Protein AF-A0A1Q6UFD1-F1 (afdb_monomer)

Solvent-accessible surface area (backbone atoms only — not comparable to full-atom values): 11195 Å² total; per-residue (Å²): 137,82,90,78,83,78,100,75,78,83,64,46,55,55,44,76,45,101,86,73,32,26,25,35,44,89,82,47,46,35,31,78,81,47,49,37,49,54,46,44,52,48,25,56,72,36,76,93,40,28,68,56,30,56,54,45,46,76,33,52,31,58,67,24,43,47,72,59,34,67,59,27,32,51,50,51,48,58,47,64,73,38,68,68,54,51,47,50,53,51,52,46,48,41,60,74,45,33,52,66,24,46,69,62,41,64,74,24,40,64,56,58,61,89,85,42,59,71,53,60,53,52,52,51,40,56,37,21,72,75,50,36,38,68,44,27,26,52,38,46,40,73,40,45,50,57,57,35,62,91,51,51,72,67,54,51,52,50,36,38,44,56,45,65,44,41,33,75,74,81,37,63,89,52,55,70,68,56,38,50,44,42,46,72,47,50,43,55,53,52,45,55,49,46,56,57,53,41,61,75,70,61,127

Mean predicted aligned error: 10.18 Å

Foldseek 3Di:
DDDDDDDDDLFALWDQDPVRWTFGGNVRQTLPVCSQVLLLVLLCPDPLNNVLSVLLVVLVGSVCNRVSHPSNSVSRSVLSVDPVSNVSVVVSLCVVQVPLLCVLLVQQALPPCVPAPVLLSVLLSVQCVLQNSVRSSVLQCVQRPRYCNVPHNLSSLVSSLVSVLPCCVRVVVPDPVVNCCCNPPVSVVSSVVSVVVVVVVDD

Radius of gyration: 18.48 Å; Cα contacts (8 Å, |Δi|>4): 233; chains: 1; bounding box: 45×39×48 Å

Sequence (203 aa):
MYESGNGKKLWNNGKLDKTGGWSYGIYQIATQNGTMNDYLNYLQQHPNYRHFYHRLQRAGGNNTAITGDAQFK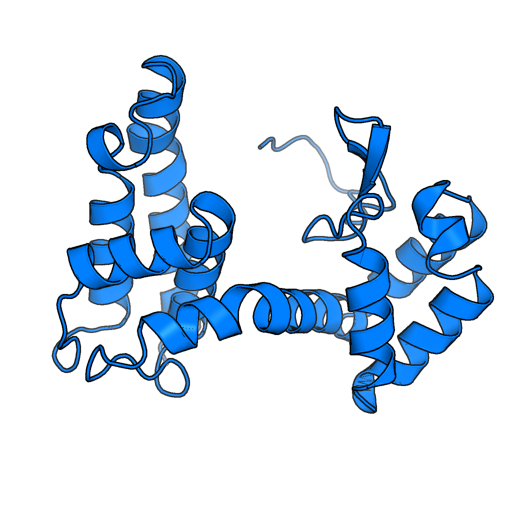NTWADLSKNSDFLQSQQDFIVAKKLDPALRRISDIKGLNLEYRSPVVRDVLYSTATQHGEGGAADVFHSALGFDASDLSDEDIINKIYQERSNVGKYFRKSSIEIQNNLKNVRFPNENAKALKLLKCYSY

Secondary structure (DSSP, 8-state):
-----SS---S-S-EE-TTS-EEETTTTEESTTSHHHHHHHHHHHSTTTHHHHHHHHHTTHHHHHHHT-HHHHHHHHHHTTSHHHHHHHHHHHHHHHHHHHHHHHTTSBT--GGGS-HHHHHHHHHHHHHHHHHHHHHHHHHHHTTB-TT--HHHHHHHHHHHHT-HHHHTTTS-HHHHHHIIIIIHHHHHHHHHHHHTTT--

Structure (mmCIF, N/CA/C/O backbone):
data_AF-A0A1Q6UFD1-F1
#
_entry.id   AF-A0A1Q6UFD1-F1
#
loop_
_atom_site.group_PDB
_atom_site.id
_atom_site.type_symbol
_atom_site.label_atom_id
_atom_site.label_alt_id
_atom_site.label_comp_id
_atom_site.label_asym_id
_atom_site.label_entity_id
_atom_site.label_seq_id
_atom_site.pdbx_PDB_ins_code
_atom_site.Cartn_x
_atom_site.Cartn_y
_atom_site.Cartn_z
_atom_site.occupancy
_atom_site.B_iso_or_equiv
_atom_site.auth_seq_id
_atom_site.auth_comp_id
_atom_site.auth_asym_id
_atom_site.auth_atom_id
_atom_site.pdbx_PDB_model_num
ATOM 1 N N . MET A 1 1 ? 5.325 11.435 3.520 1.00 28.78 1 MET A N 1
ATOM 2 C CA . MET A 1 1 ? 6.618 12.138 3.378 1.00 28.78 1 MET A CA 1
ATOM 3 C C . MET A 1 1 ? 6.478 13.203 2.302 1.00 28.78 1 MET A C 1
ATOM 5 O O . MET A 1 1 ? 6.207 12.852 1.165 1.00 28.78 1 MET A O 1
ATOM 9 N N . TYR A 1 2 ? 6.637 14.455 2.737 1.00 23.19 2 TYR A N 1
ATOM 10 C CA . TYR A 1 2 ? 6.985 15.693 2.027 1.00 23.19 2 TYR A CA 1
ATOM 11 C C . TYR A 1 2 ? 6.188 16.167 0.801 1.00 23.19 2 TYR A C 1
ATOM 13 O O . TYR A 1 2 ? 6.414 15.766 -0.341 1.00 23.19 2 TYR A O 1
ATOM 21 N N . GLU A 1 3 ? 5.356 17.172 1.082 1.00 39.16 3 GLU A N 1
ATOM 22 C CA . GLU A 1 3 ? 5.021 18.262 0.171 1.00 39.16 3 GLU A CA 1
ATOM 23 C C . GLU A 1 3 ? 6.270 19.079 -0.190 1.00 39.16 3 GLU A C 1
ATOM 25 O O . GLU A 1 3 ? 7.136 19.327 0.647 1.00 39.16 3 GLU A O 1
ATOM 30 N N . SER A 1 4 ? 6.329 19.530 -1.443 1.00 33.84 4 SER A N 1
ATOM 31 C CA . SER A 1 4 ? 7.039 20.753 -1.826 1.00 33.84 4 SER A CA 1
ATOM 32 C C . SER A 1 4 ? 6.576 21.217 -3.209 1.00 33.84 4 SER A C 1
ATOM 34 O O . SER A 1 4 ? 6.707 20.479 -4.186 1.00 33.84 4 SER A O 1
ATOM 36 N N . GLY A 1 5 ? 6.017 22.427 -3.248 1.00 26.59 5 GLY A N 1
ATOM 37 C CA . GLY A 1 5 ? 6.274 23.457 -4.257 1.00 26.59 5 GLY A CA 1
ATOM 38 C C . GLY A 1 5 ? 5.803 23.238 -5.697 1.00 26.59 5 GLY A C 1
ATOM 39 O O . GLY A 1 5 ? 6.396 22.469 -6.445 1.00 26.59 5 GLY A O 1
ATOM 40 N N . ASN A 1 6 ? 4.828 24.058 -6.094 1.00 27.27 6 ASN A N 1
ATOM 41 C CA . ASN A 1 6 ? 4.669 24.652 -7.425 1.00 27.27 6 ASN A CA 1
ATOM 42 C C . ASN A 1 6 ? 4.626 23.701 -8.635 1.00 27.27 6 ASN A C 1
ATOM 44 O O . ASN A 1 6 ? 5.608 23.485 -9.337 1.00 27.27 6 ASN A O 1
ATOM 48 N N . GLY A 1 7 ? 3.416 23.245 -8.967 1.00 34.56 7 GLY A N 1
ATOM 49 C CA . GLY A 1 7 ? 2.889 23.378 -10.332 1.00 34.56 7 GLY A CA 1
ATOM 50 C C . GLY A 1 7 ? 3.497 22.563 -11.481 1.00 34.56 7 GLY A C 1
ATOM 51 O O . GLY A 1 7 ? 2.972 22.674 -12.580 1.00 34.56 7 GLY A O 1
ATOM 52 N N . LYS A 1 8 ? 4.531 21.733 -11.281 1.00 34.00 8 LYS A N 1
ATOM 53 C CA . LYS A 1 8 ? 5.009 20.728 -12.257 1.00 34.00 8 LYS A CA 1
ATOM 54 C C . LYS A 1 8 ? 5.725 19.568 -11.549 1.00 34.00 8 LYS A C 1
ATOM 56 O O . LYS A 1 8 ? 6.949 19.532 -11.483 1.00 34.00 8 LYS A O 1
ATOM 61 N N . LYS A 1 9 ? 4.992 18.573 -11.043 1.00 36.50 9 LYS A N 1
ATOM 62 C CA . LYS A 1 9 ? 5.575 17.271 -10.660 1.00 36.50 9 LYS A CA 1
ATOM 63 C C . LYS A 1 9 ? 4.957 16.196 -11.535 1.00 36.50 9 LYS A C 1
ATOM 65 O O . LYS A 1 9 ? 3.882 15.717 -11.226 1.00 36.50 9 LYS A O 1
ATOM 70 N N . LEU A 1 10 ? 5.636 15.826 -12.621 1.00 34.84 10 LEU A N 1
ATOM 71 C CA . LEU A 1 10 ? 5.353 14.628 -13.421 1.00 34.84 10 LEU A CA 1
ATOM 72 C C . LEU A 1 10 ? 5.737 13.370 -12.605 1.00 34.84 10 LEU A C 1
ATOM 74 O O . LEU A 1 10 ? 6.808 12.807 -12.791 1.00 34.84 10 LEU A O 1
ATOM 78 N N . TRP A 1 11 ? 4.934 13.073 -11.576 1.00 42.47 11 TRP A N 1
ATOM 79 C CA . TRP A 1 11 ? 4.523 11.781 -10.984 1.00 42.47 11 TRP A CA 1
ATOM 80 C C . TRP A 1 11 ? 5.537 10.605 -10.850 1.00 42.47 11 TRP A C 1
ATOM 82 O O . TRP A 1 11 ? 5.146 9.461 -10.650 1.00 42.47 11 TRP A O 1
ATOM 92 N N . ASN A 1 12 ? 6.835 10.928 -10.770 1.00 55.28 12 ASN A N 1
ATOM 93 C CA . ASN A 1 12 ? 7.984 10.109 -10.338 1.00 55.28 12 ASN A CA 1
ATOM 94 C C . ASN A 1 12 ? 8.596 9.140 -11.383 1.00 55.28 12 ASN A C 1
ATOM 96 O O . ASN A 1 12 ? 8.330 7.938 -11.407 1.00 55.28 12 ASN A O 1
ATOM 100 N N . ASN A 1 13 ? 9.516 9.690 -12.188 1.00 53.03 13 ASN A N 1
ATOM 101 C CA . ASN A 1 13 ? 10.231 9.064 -13.315 1.00 53.03 13 ASN A CA 1
ATOM 102 C C . ASN A 1 13 ? 11.486 8.257 -12.909 1.00 53.03 13 ASN A C 1
ATOM 104 O O . ASN A 1 13 ? 12.480 8.244 -13.637 1.00 53.03 13 ASN A O 1
ATOM 108 N N . GLY A 1 14 ? 11.460 7.620 -11.737 1.00 47.16 14 GLY A N 1
ATOM 109 C CA . GLY A 1 14 ? 12.619 6.947 -11.153 1.00 47.16 14 GLY A CA 1
ATOM 110 C C . GLY A 1 14 ? 13.356 7.836 -10.149 1.00 47.16 14 GLY A C 1
ATOM 111 O O . GLY A 1 14 ? 13.901 8.881 -10.505 1.00 47.16 14 GLY A O 1
ATOM 112 N N . LYS A 1 15 ? 13.399 7.407 -8.887 1.00 55.03 15 LYS A N 1
ATOM 113 C CA . LYS A 1 15 ? 14.292 7.961 -7.859 1.00 55.03 15 LYS A CA 1
ATOM 114 C C . LYS A 1 15 ? 15.155 6.855 -7.279 1.00 55.03 15 LYS A C 1
ATOM 116 O O . LYS A 1 15 ? 14.671 5.735 -7.126 1.00 55.03 15 LYS A O 1
ATOM 121 N N . LEU A 1 16 ? 16.394 7.208 -6.939 1.00 44.81 1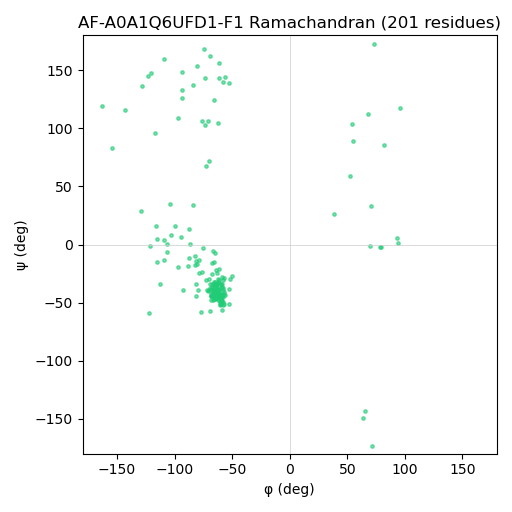6 LEU A N 1
ATOM 122 C CA . LEU A 1 16 ? 17.250 6.377 -6.102 1.00 44.81 16 LEU A CA 1
ATOM 123 C C . LEU A 1 16 ? 16.621 6.295 -4.704 1.00 44.81 16 LEU A C 1
ATOM 125 O O . LEU A 1 16 ? 16.347 7.326 -4.081 1.00 44.81 16 LEU A O 1
ATOM 129 N N . ASP A 1 17 ? 16.375 5.088 -4.219 1.00 46.69 17 ASP A N 1
ATOM 130 C CA . ASP A 1 17 ? 16.076 4.845 -2.817 1.00 46.69 17 ASP A CA 1
ATOM 131 C C . ASP A 1 17 ? 17.358 4.958 -1.966 1.00 46.69 17 ASP A C 1
ATOM 133 O O . ASP A 1 17 ? 18.480 5.030 -2.476 1.00 46.69 17 ASP A O 1
ATOM 137 N N . LYS A 1 18 ? 17.206 4.993 -0.636 1.00 43.38 18 LYS A N 1
ATOM 138 C CA . LYS A 1 18 ? 18.339 5.101 0.306 1.00 43.38 18 LYS A CA 1
ATOM 139 C C . LYS A 1 18 ? 19.273 3.878 0.289 1.00 43.38 18 LYS A C 1
ATOM 141 O O . LYS A 1 18 ? 20.313 3.914 0.938 1.00 43.38 18 LYS A O 1
ATOM 146 N N . THR A 1 19 ? 18.898 2.817 -0.422 1.00 47.03 19 THR A N 1
ATOM 147 C CA . THR A 1 19 ? 19.620 1.548 -0.573 1.00 47.03 19 THR A CA 1
ATOM 148 C C . THR A 1 19 ? 20.264 1.387 -1.962 1.00 47.03 19 THR A C 1
ATOM 150 O O . THR A 1 19 ? 20.944 0.393 -2.201 1.00 47.03 19 THR A O 1
ATOM 153 N N . GLY A 1 20 ? 20.123 2.376 -2.857 1.00 53.66 20 GLY A N 1
ATOM 154 C CA . GLY A 1 20 ? 20.728 2.407 -4.196 1.00 53.66 20 GLY A CA 1
ATOM 155 C C . GLY A 1 20 ? 19.848 1.865 -5.333 1.00 53.66 20 GLY A C 1
ATOM 156 O O . GLY A 1 20 ? 20.322 1.763 -6.462 1.00 53.66 20 GLY A O 1
ATOM 157 N N . GLY A 1 21 ? 18.588 1.513 -5.067 1.00 64.06 21 GLY A N 1
ATOM 158 C CA . GLY A 1 21 ? 17.639 0.969 -6.040 1.00 64.06 21 GLY A CA 1
ATOM 159 C C . GLY A 1 21 ? 16.751 2.023 -6.692 1.00 64.06 21 GLY A C 1
ATOM 160 O O . GLY A 1 21 ? 16.396 3.027 -6.079 1.00 64.06 21 GLY A O 1
ATOM 161 N N . TRP A 1 22 ? 16.350 1.801 -7.946 1.00 79.88 22 TRP A N 1
ATOM 162 C CA . TRP A 1 22 ? 15.386 2.675 -8.617 1.00 79.88 22 TRP A CA 1
ATOM 163 C C . TRP A 1 22 ? 13.953 2.276 -8.262 1.00 79.88 22 TRP A C 1
ATOM 165 O O . TRP A 1 22 ? 13.611 1.091 -8.257 1.00 79.88 22 TRP A O 1
ATOM 175 N N . SER A 1 23 ? 13.099 3.262 -7.995 1.00 78.75 23 SER A N 1
ATOM 176 C CA . SER A 1 23 ? 11.661 3.061 -7.782 1.00 78.75 23 SER A CA 1
ATOM 177 C C . SER A 1 23 ? 10.832 3.984 -8.672 1.00 78.75 23 SER A C 1
ATOM 179 O O . SER A 1 23 ? 11.139 5.173 -8.797 1.00 78.75 23 SER A O 1
ATOM 181 N N . TYR A 1 24 ? 9.769 3.446 -9.273 1.00 78.00 24 TYR A N 1
ATOM 182 C CA . TYR A 1 24 ? 9.005 4.115 -10.329 1.00 78.00 24 TYR A CA 1
ATOM 183 C C . TYR A 1 24 ? 7.533 4.322 -9.970 1.00 78.00 24 TYR A C 1
ATOM 185 O O . TYR A 1 24 ? 6.924 3.508 -9.273 1.00 78.00 24 TYR A O 1
ATOM 193 N N . GLY A 1 25 ? 6.960 5.415 -10.477 1.00 68.00 25 GLY A N 1
ATOM 194 C CA . GLY A 1 25 ? 5.527 5.677 -10.416 1.00 68.00 25 GLY A CA 1
ATOM 195 C C . GLY A 1 25 ? 4.992 6.034 -9.031 1.00 68.00 25 GLY A C 1
ATOM 196 O O . GLY A 1 25 ? 5.737 6.226 -8.062 1.00 68.00 25 GLY A O 1
ATOM 197 N N . ILE A 1 26 ? 3.667 6.133 -8.959 1.00 63.47 26 ILE A N 1
ATOM 198 C CA . ILE A 1 26 ? 2.934 6.680 -7.808 1.00 63.47 26 ILE A CA 1
ATOM 199 C C . ILE A 1 26 ? 3.075 5.819 -6.551 1.00 63.47 26 ILE A C 1
ATOM 201 O O . ILE A 1 26 ? 3.198 6.355 -5.451 1.00 63.47 26 ILE A O 1
ATOM 205 N N . TYR A 1 27 ? 3.172 4.501 -6.724 1.00 67.81 27 TYR A N 1
ATOM 206 C CA . TYR A 1 27 ? 3.337 3.539 -5.632 1.00 67.81 27 TYR A CA 1
ATOM 207 C C . TYR A 1 27 ? 4.787 3.157 -5.352 1.00 67.81 27 TYR A C 1
ATOM 209 O O . TYR A 1 27 ? 5.028 2.283 -4.526 1.00 67.81 27 TYR A O 1
ATOM 217 N N . GLN A 1 28 ? 5.754 3.808 -6.010 1.00 71.44 28 GLN A N 1
ATOM 218 C CA . GLN A 1 28 ? 7.178 3.500 -5.850 1.00 71.44 28 GLN A CA 1
ATOM 219 C C . GLN A 1 28 ? 7.469 2.008 -6.047 1.00 71.44 28 GLN A C 1
ATOM 221 O O . GLN A 1 28 ? 8.005 1.334 -5.170 1.00 71.44 28 GLN A O 1
ATOM 226 N N . ILE A 1 29 ? 7.117 1.502 -7.230 1.00 78.56 29 ILE A N 1
ATOM 227 C CA . ILE A 1 29 ? 7.399 0.128 -7.651 1.00 78.56 29 ILE A CA 1
ATOM 228 C C . ILE A 1 29 ? 8.921 -0.045 -7.692 1.00 78.56 29 ILE A C 1
ATOM 230 O O . ILE A 1 29 ? 9.593 0.480 -8.584 1.00 78.56 29 ILE A O 1
ATOM 234 N N . ALA A 1 30 ? 9.450 -0.738 -6.683 1.00 82.19 30 ALA A N 1
ATOM 235 C CA . ALA A 1 30 ? 10.878 -0.952 -6.491 1.00 82.19 30 ALA A CA 1
ATOM 236 C C . ALA A 1 30 ? 11.438 -1.969 -7.494 1.00 82.19 30 ALA A C 1
ATOM 238 O O . ALA A 1 30 ? 10.795 -2.967 -7.828 1.00 82.19 30 ALA A O 1
ATOM 239 N N . THR A 1 31 ? 12.665 -1.735 -7.951 1.00 81.12 31 THR A N 1
ATOM 240 C CA . THR A 1 31 ? 13.338 -2.609 -8.924 1.00 81.12 31 THR A CA 1
ATOM 241 C C . THR A 1 31 ? 14.210 -3.683 -8.273 1.00 81.12 31 THR A C 1
ATOM 243 O O . THR A 1 31 ? 14.187 -4.829 -8.713 1.00 81.12 31 THR A O 1
ATOM 246 N N . GLN A 1 32 ? 14.923 -3.364 -7.188 1.00 73.69 32 GLN A N 1
ATOM 247 C CA . GLN A 1 32 ? 15.924 -4.263 -6.587 1.00 73.69 32 GLN A CA 1
ATOM 248 C C . GLN A 1 32 ? 15.350 -5.532 -5.940 1.00 73.69 32 GLN A C 1
ATOM 250 O O . GLN A 1 32 ? 16.046 -6.537 -5.848 1.00 73.69 32 GLN A O 1
ATOM 255 N N . ASN A 1 33 ? 14.091 -5.515 -5.502 1.00 75.31 33 ASN A N 1
ATOM 256 C CA . ASN A 1 33 ? 13.455 -6.661 -4.842 1.00 75.31 33 ASN A CA 1
ATOM 257 C C . ASN A 1 33 ? 12.550 -7.484 -5.779 1.00 75.31 33 ASN A C 1
ATOM 259 O O . ASN A 1 33 ? 11.689 -8.219 -5.302 1.00 75.31 33 ASN A O 1
ATOM 263 N N . GLY A 1 34 ? 12.679 -7.305 -7.100 1.00 81.56 34 GLY A N 1
ATOM 264 C CA . GLY A 1 34 ? 11.876 -8.014 -8.102 1.00 81.56 34 GLY A CA 1
ATOM 265 C C . GLY A 1 34 ? 10.459 -7.466 -8.313 1.00 81.56 34 GLY A C 1
ATOM 266 O O . GLY A 1 34 ? 9.765 -7.926 -9.213 1.00 81.56 34 GLY A O 1
ATOM 267 N N . THR A 1 35 ? 10.024 -6.442 -7.565 1.00 83.88 35 THR A N 1
ATOM 268 C CA . THR A 1 35 ? 8.648 -5.918 -7.674 1.00 83.88 35 THR A CA 1
ATOM 269 C C . THR A 1 35 ? 8.340 -5.299 -9.036 1.00 83.88 35 THR A C 1
ATOM 271 O O . THR A 1 35 ? 7.215 -5.427 -9.512 1.00 83.88 35 THR A O 1
ATOM 274 N N . MET A 1 36 ? 9.324 -4.691 -9.698 1.00 90.75 36 MET A N 1
ATOM 275 C CA . MET A 1 36 ? 9.182 -4.248 -11.087 1.00 90.75 36 MET A CA 1
ATOM 276 C C . MET A 1 36 ? 8.960 -5.421 -12.048 1.00 90.75 36 MET A C 1
ATOM 278 O O . MET A 1 36 ? 8.118 -5.333 -12.936 1.00 90.75 36 MET A O 1
ATOM 282 N N . ASN A 1 37 ? 9.671 -6.533 -11.864 1.00 91.19 37 ASN A N 1
ATOM 283 C CA . ASN A 1 37 ? 9.481 -7.717 -12.697 1.00 91.19 37 ASN A CA 1
ATOM 284 C C . ASN A 1 37 ? 8.072 -8.298 -12.516 1.00 91.19 37 ASN A C 1
ATOM 286 O O . ASN A 1 37 ? 7.403 -8.620 -13.494 1.00 91.19 37 ASN A O 1
ATOM 290 N N . ASP A 1 38 ? 7.586 -8.344 -11.275 1.00 90.69 38 ASP A N 1
ATOM 291 C CA . ASP A 1 38 ? 6.212 -8.757 -10.980 1.00 90.69 38 ASP A CA 1
ATOM 292 C C . ASP A 1 38 ? 5.186 -7.826 -11.633 1.00 90.69 38 ASP A C 1
ATOM 294 O O . ASP A 1 38 ? 4.188 -8.300 -12.170 1.00 90.69 38 ASP A O 1
ATOM 298 N N . TYR A 1 39 ? 5.440 -6.512 -11.642 1.00 92.69 39 TYR A N 1
ATOM 299 C CA . TYR A 1 39 ? 4.576 -5.548 -12.322 1.00 92.69 3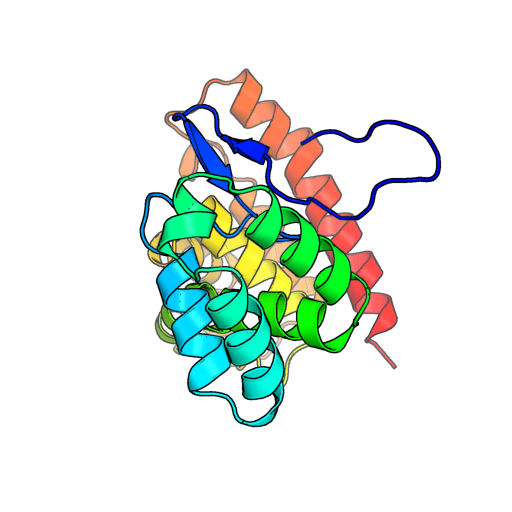9 TYR A CA 1
ATOM 300 C C . TYR A 1 39 ? 4.535 -5.792 -13.831 1.00 92.69 39 TYR A C 1
ATOM 302 O O . TYR A 1 39 ? 3.461 -5.835 -14.425 1.00 92.69 39 TYR A O 1
ATOM 310 N N . LEU A 1 40 ? 5.689 -6.008 -14.466 1.00 95.75 40 LEU A N 1
ATOM 311 C CA . LEU A 1 40 ? 5.747 -6.325 -15.893 1.00 95.75 40 LEU A CA 1
ATOM 312 C C . LEU A 1 40 ? 4.987 -7.623 -16.208 1.00 95.75 40 LEU A C 1
ATOM 314 O O . LEU A 1 40 ? 4.216 -7.655 -17.167 1.00 95.75 40 LEU A O 1
ATOM 318 N N . ASN A 1 41 ? 5.135 -8.658 -15.380 1.00 94.75 41 ASN A N 1
ATOM 319 C CA . ASN A 1 41 ? 4.381 -9.906 -15.522 1.00 94.75 41 ASN A CA 1
ATOM 320 C C . ASN A 1 41 ? 2.872 -9.685 -15.347 1.00 94.75 41 ASN A C 1
ATOM 322 O O . ASN A 1 41 ? 2.080 -10.199 -16.136 1.00 94.75 41 ASN A O 1
ATOM 326 N N . TYR A 1 42 ? 2.472 -8.873 -14.366 1.00 93.81 42 TYR A N 1
ATOM 327 C CA . TYR A 1 42 ? 1.079 -8.484 -14.167 1.00 93.81 42 TYR A CA 1
ATOM 328 C C . TYR A 1 42 ? 0.510 -7.814 -15.426 1.00 93.81 42 TYR A C 1
ATOM 330 O O . TYR A 1 42 ? -0.505 -8.266 -15.956 1.00 93.81 42 TYR A O 1
ATOM 338 N N . LEU A 1 43 ? 1.200 -6.812 -15.980 1.00 96.25 43 LEU A N 1
ATOM 339 C CA . LEU A 1 43 ? 0.787 -6.151 -17.223 1.00 96.25 43 LEU A CA 1
ATOM 340 C C . LEU A 1 43 ? 0.675 -7.136 -18.399 1.00 96.25 43 LEU A C 1
ATOM 342 O O . LEU A 1 43 ? -0.234 -7.020 -19.216 1.00 96.25 43 LEU A O 1
ATOM 346 N N . GLN A 1 44 ? 1.586 -8.108 -18.502 1.00 97.25 44 GLN A N 1
ATOM 347 C CA . GLN A 1 44 ? 1.566 -9.122 -19.560 1.00 97.25 44 GLN A CA 1
ATOM 348 C C . GLN A 1 44 ? 0.319 -10.020 -19.479 1.00 97.25 44 GLN A C 1
ATOM 350 O O . GLN A 1 44 ? -0.289 -10.349 -20.507 1.00 97.25 44 GLN A O 1
ATOM 355 N N . GLN A 1 45 ? -0.062 -10.410 -18.262 1.00 94.44 45 GLN A N 1
ATOM 356 C CA . GLN A 1 45 ? -1.173 -11.323 -17.994 1.00 94.44 45 GLN A CA 1
ATOM 357 C C . GLN A 1 45 ? -2.547 -10.659 -18.149 1.00 94.44 45 GLN A C 1
ATOM 359 O O . GLN A 1 45 ? -3.504 -11.352 -18.480 1.00 94.44 45 GLN A O 1
ATOM 364 N N . HIS A 1 46 ? -2.641 -9.333 -18.019 1.00 92.31 46 HIS A N 1
ATOM 365 C CA . HIS A 1 46 ? -3.896 -8.585 -18.143 1.00 92.31 46 HIS A CA 1
ATOM 366 C C . HIS A 1 46 ? -4.050 -8.010 -19.564 1.00 92.31 46 HIS A C 1
ATOM 368 O O . HIS A 1 46 ? -3.334 -7.068 -19.915 1.00 92.31 46 HIS A O 1
ATOM 374 N N . PRO A 1 47 ? -4.972 -8.527 -20.409 1.00 94.56 47 PRO A N 1
ATOM 375 C CA . PRO A 1 47 ? -5.092 -8.115 -21.815 1.00 94.56 47 PRO A CA 1
ATOM 376 C C . PRO A 1 47 ? -5.210 -6.598 -22.010 1.00 94.56 47 PRO A C 1
ATOM 378 O O . PRO A 1 47 ? -4.568 -6.039 -22.899 1.00 94.56 47 PRO A O 1
ATOM 381 N N . ASN A 1 48 ? -5.945 -5.935 -21.118 1.00 92.44 48 ASN A N 1
ATOM 382 C CA . ASN A 1 48 ? -6.209 -4.494 -21.124 1.00 92.44 48 ASN A CA 1
ATOM 383 C C . ASN A 1 48 ? -4.913 -3.670 -20.962 1.00 92.44 48 ASN A C 1
ATOM 385 O O . ASN A 1 48 ? -4.786 -2.579 -21.512 1.00 92.44 48 ASN A O 1
ATOM 389 N N . TYR A 1 49 ? -3.913 -4.217 -20.262 1.00 95.62 49 TYR A N 1
ATOM 390 C CA . TYR A 1 49 ? -2.649 -3.547 -19.930 1.00 95.62 49 TYR A CA 1
ATOM 391 C C . TYR A 1 49 ? -1.448 -4.045 -20.739 1.00 95.62 49 TYR A C 1
ATOM 393 O O . TYR A 1 49 ? -0.367 -3.451 -20.700 1.00 95.62 49 TYR A O 1
ATOM 401 N N . ARG A 1 50 ? -1.625 -5.100 -21.540 1.00 97.31 50 ARG A N 1
ATOM 402 C CA . ARG A 1 50 ? -0.545 -5.771 -22.278 1.00 97.31 50 ARG A CA 1
ATOM 403 C C . ARG A 1 50 ? 0.224 -4.846 -23.225 1.00 97.31 50 ARG A C 1
ATOM 405 O O . ARG A 1 50 ? 1.423 -5.016 -23.446 1.00 97.31 50 ARG A O 1
ATOM 412 N N . HIS A 1 51 ? -0.430 -3.824 -23.764 1.00 97.25 51 HIS A N 1
ATOM 413 C CA . HIS A 1 51 ? 0.227 -2.836 -24.616 1.00 97.25 51 HIS A CA 1
ATOM 414 C C . HIS A 1 51 ? 1.274 -1.992 -23.855 1.00 97.25 51 HIS A C 1
ATOM 416 O O . HIS A 1 51 ? 2.322 -1.664 -24.424 1.00 97.25 51 HIS A O 1
ATOM 422 N N . PHE A 1 52 ? 1.062 -1.716 -22.561 1.00 97.31 52 PHE A N 1
ATOM 423 C CA . PHE A 1 52 ? 2.050 -1.069 -21.691 1.00 97.31 52 PHE A CA 1
ATOM 424 C C . PHE A 1 52 ? 3.262 -1.963 -21.448 1.00 97.31 52 PHE A C 1
ATOM 426 O O . PHE A 1 52 ? 4.394 -1.497 -21.594 1.00 97.31 52 PHE A O 1
ATOM 433 N N . TYR A 1 53 ? 3.035 -3.256 -21.185 1.00 98.00 53 TYR A N 1
ATOM 434 C CA . TYR A 1 53 ? 4.108 -4.248 -21.083 1.00 98.00 53 TYR A CA 1
ATOM 435 C C . TYR A 1 53 ? 5.013 -4.213 -22.319 1.00 98.00 53 TYR A C 1
ATOM 437 O O . TYR A 1 53 ? 6.223 -4.042 -22.198 1.00 98.00 53 TYR A O 1
ATOM 445 N N . HIS A 1 54 ? 4.443 -4.274 -23.527 1.00 97.88 54 HIS A N 1
ATOM 446 C CA . HIS A 1 54 ? 5.240 -4.248 -24.756 1.00 97.88 54 HIS A CA 1
ATOM 447 C C . HIS A 1 54 ? 6.029 -2.947 -24.951 1.00 97.88 54 HIS A C 1
ATOM 449 O O . HIS A 1 54 ? 7.124 -2.974 -25.516 1.00 97.88 54 HIS A O 1
ATOM 455 N N . ARG A 1 55 ? 5.504 -1.790 -24.523 1.00 97.69 55 ARG A N 1
ATOM 456 C CA . ARG A 1 55 ? 6.263 -0.527 -24.567 1.00 97.69 55 ARG A CA 1
ATOM 457 C C . ARG A 1 55 ? 7.432 -0.540 -23.580 1.00 97.69 55 ARG A C 1
ATOM 459 O O . ARG A 1 55 ? 8.534 -0.184 -23.982 1.00 97.69 55 ARG A O 1
ATOM 466 N N . LEU A 1 56 ? 7.225 -1.011 -22.351 1.00 96.75 56 LEU A N 1
ATOM 467 C CA . LEU A 1 56 ? 8.288 -1.113 -21.343 1.00 96.75 56 LEU A CA 1
ATOM 468 C C . LEU A 1 56 ? 9.355 -2.156 -21.715 1.00 96.75 56 LEU A C 1
ATOM 470 O O . LEU A 1 56 ? 10.543 -1.892 -21.552 1.00 96.75 56 LEU A O 1
ATOM 474 N N . GLN A 1 57 ? 8.966 -3.293 -22.300 1.00 97.50 57 GLN A N 1
ATOM 475 C CA . GLN A 1 57 ? 9.916 -4.303 -22.787 1.00 97.50 57 GLN A CA 1
ATOM 476 C C . GLN A 1 57 ? 10.779 -3.784 -23.941 1.00 97.50 57 GLN A C 1
ATOM 478 O O . GLN A 1 57 ? 11.982 -4.027 -23.963 1.00 97.50 57 GLN A O 1
ATOM 483 N N . ARG A 1 58 ? 10.206 -3.001 -24.866 1.00 97.25 58 ARG A N 1
ATOM 484 C CA . ARG A 1 58 ? 10.978 -2.318 -25.922 1.00 97.25 58 ARG A CA 1
ATOM 485 C C . ARG A 1 58 ? 11.957 -1.276 -25.377 1.00 97.25 58 ARG A C 1
ATOM 487 O O . ARG A 1 58 ? 12.932 -0.964 -26.049 1.00 97.25 58 ARG A O 1
ATOM 494 N N . ALA A 1 59 ? 11.718 -0.771 -24.169 1.00 95.31 59 ALA A N 1
ATOM 495 C CA . ALA A 1 59 ? 12.635 0.103 -23.444 1.00 95.31 59 ALA A CA 1
ATOM 496 C C . ALA A 1 59 ? 13.669 -0.665 -22.592 1.00 95.31 59 ALA A C 1
ATOM 498 O O . ALA A 1 59 ? 14.320 -0.071 -21.734 1.00 95.31 59 ALA A O 1
ATOM 499 N N . GLY A 1 60 ? 13.806 -1.981 -22.802 1.00 94.00 60 GLY A N 1
ATOM 500 C CA . GLY A 1 60 ? 14.779 -2.849 -22.132 1.00 94.00 60 GLY A CA 1
ATOM 501 C C . GLY A 1 60 ? 14.267 -3.565 -20.874 1.00 94.00 60 GLY A C 1
ATOM 502 O O . GLY A 1 60 ? 15.011 -4.336 -20.264 1.00 94.00 60 GLY A O 1
ATOM 503 N N . GLY A 1 61 ? 12.994 -3.365 -20.512 1.00 94.12 61 GLY A N 1
ATOM 504 C CA . GLY A 1 61 ? 12.322 -4.144 -19.474 1.00 94.12 61 GLY A CA 1
ATOM 505 C C . GLY A 1 61 ? 12.923 -3.992 -18.076 1.00 94.12 61 GLY A C 1
ATOM 506 O O . GLY A 1 61 ? 13.460 -2.951 -17.708 1.00 94.12 61 GLY A O 1
ATOM 507 N N . ASN A 1 62 ? 12.827 -5.051 -17.268 1.00 92.56 62 ASN A N 1
ATOM 508 C CA . ASN A 1 62 ? 13.291 -5.030 -15.878 1.00 92.56 62 ASN A CA 1
ATOM 509 C C . ASN A 1 62 ? 14.797 -4.723 -15.748 1.00 92.56 62 ASN A C 1
ATOM 511 O O . ASN A 1 62 ? 15.203 -4.036 -14.816 1.00 92.56 62 ASN A O 1
ATOM 515 N N . ASN A 1 63 ? 15.623 -5.194 -16.689 1.00 90.88 63 ASN A N 1
ATOM 516 C CA . ASN A 1 63 ? 17.076 -5.002 -16.640 1.00 90.88 63 ASN A CA 1
ATOM 517 C C . ASN A 1 63 ? 17.451 -3.518 -16.711 1.00 90.88 63 ASN A C 1
ATOM 519 O O . ASN A 1 63 ? 18.266 -3.049 -15.919 1.00 90.88 63 ASN A O 1
ATOM 523 N N . THR A 1 64 ? 16.825 -2.767 -17.619 1.00 89.62 64 THR A N 1
ATOM 524 C CA . THR A 1 64 ? 17.069 -1.325 -17.761 1.00 89.62 64 THR A CA 1
ATOM 525 C C . THR A 1 64 ? 16.340 -0.502 -16.699 1.00 89.62 64 THR A C 1
ATOM 527 O O . THR A 1 64 ? 16.806 0.575 -16.325 1.00 89.62 64 THR A O 1
ATOM 530 N N . ALA A 1 65 ? 15.245 -1.023 -16.137 1.00 88.25 65 ALA A N 1
ATOM 531 C CA . ALA A 1 65 ? 14.611 -0.444 -14.957 1.00 88.25 65 ALA A CA 1
ATOM 532 C C . ALA A 1 65 ? 15.542 -0.483 -13.731 1.00 88.25 65 ALA A C 1
ATOM 534 O O . ALA A 1 65 ? 15.690 0.523 -13.042 1.00 88.25 65 ALA A O 1
ATOM 535 N N . ILE A 1 66 ? 16.199 -1.621 -13.469 1.00 87.69 66 ILE A N 1
ATOM 536 C CA . ILE A 1 66 ? 17.123 -1.793 -12.332 1.00 87.69 66 ILE A CA 1
ATOM 537 C C . ILE A 1 66 ? 18.323 -0.848 -12.429 1.00 87.69 66 ILE A C 1
ATOM 539 O O . ILE A 1 66 ? 18.768 -0.326 -11.410 1.00 87.69 66 ILE A O 1
ATOM 543 N N . THR A 1 67 ? 18.851 -0.611 -13.631 1.00 87.19 67 THR A N 1
ATOM 544 C CA . THR A 1 67 ? 20.002 0.284 -13.832 1.00 87.19 67 THR A CA 1
ATOM 545 C C . THR A 1 67 ? 19.614 1.761 -13.902 1.00 87.19 67 THR A C 1
ATOM 547 O O . THR A 1 67 ? 20.488 2.626 -13.855 1.00 87.19 67 THR A O 1
ATOM 550 N N . GLY A 1 68 ? 18.317 2.074 -13.984 1.00 82.50 68 GLY A N 1
ATOM 551 C CA . GLY A 1 68 ? 17.842 3.445 -14.133 1.00 82.50 68 GLY A CA 1
ATOM 552 C C . GLY A 1 68 ? 18.131 4.038 -15.502 1.00 82.50 68 GLY A C 1
ATOM 553 O O . GLY A 1 68 ? 18.392 5.242 -15.600 1.00 82.50 68 GLY A O 1
ATOM 554 N N . ASP A 1 69 ? 18.112 3.211 -16.544 1.00 89.88 69 ASP A N 1
ATOM 555 C CA . ASP A 1 69 ? 18.416 3.617 -17.910 1.00 89.88 69 ASP A CA 1
ATOM 556 C C . ASP A 1 69 ? 17.513 4.768 -18.390 1.00 89.88 69 ASP A C 1
ATOM 558 O O . ASP A 1 69 ? 16.328 4.869 -18.042 1.00 89.88 69 ASP A O 1
ATOM 562 N N . ALA A 1 70 ? 18.076 5.671 -19.196 1.00 87.00 70 ALA A N 1
ATOM 563 C CA . ALA A 1 70 ? 17.359 6.839 -19.696 1.00 87.00 70 ALA A CA 1
ATOM 564 C C . ALA A 1 70 ? 16.156 6.458 -20.576 1.00 87.00 70 ALA A C 1
ATOM 566 O O . ALA A 1 70 ? 15.097 7.076 -20.456 1.00 87.00 70 ALA A O 1
ATOM 567 N N . GLN A 1 71 ? 16.278 5.426 -21.413 1.00 90.00 71 GLN A N 1
ATOM 568 C CA . GLN A 1 71 ? 15.206 4.963 -22.290 1.00 90.00 71 GLN A CA 1
ATOM 569 C C . GLN A 1 71 ? 14.018 4.429 -21.483 1.00 90.00 71 GLN A C 1
ATOM 571 O O . GLN A 1 71 ? 12.866 4.764 -21.784 1.00 90.00 71 GLN A O 1
ATOM 576 N N . PHE A 1 72 ? 14.285 3.658 -20.424 1.00 92.00 72 PHE A N 1
ATOM 577 C CA . PHE A 1 72 ? 13.237 3.143 -19.542 1.00 92.00 72 PHE A CA 1
ATOM 578 C C . PHE A 1 72 ? 12.539 4.277 -18.784 1.00 92.00 72 PHE A C 1
ATOM 580 O O . PHE A 1 72 ? 11.311 4.362 -18.801 1.00 92.00 72 PHE A O 1
ATOM 587 N N . LYS A 1 73 ? 13.303 5.207 -18.191 1.00 86.44 73 LYS A N 1
ATOM 588 C CA . LYS A 1 73 ? 12.746 6.378 -17.485 1.00 86.44 73 LYS A CA 1
ATOM 589 C C . LYS A 1 73 ? 11.878 7.243 -18.397 1.00 86.44 73 LYS A C 1
ATOM 591 O O . LYS A 1 73 ? 10.783 7.633 -17.999 1.00 86.44 73 LYS A O 1
ATOM 596 N N . ASN A 1 74 ? 12.330 7.502 -19.623 1.00 88.38 74 ASN A N 1
ATOM 597 C CA . ASN A 1 74 ? 11.581 8.298 -20.594 1.00 88.38 74 ASN A CA 1
ATOM 598 C C . ASN A 1 74 ? 10.295 7.592 -21.039 1.00 88.38 74 ASN A C 1
ATOM 600 O O . ASN A 1 74 ? 9.243 8.223 -21.117 1.00 88.38 74 ASN A O 1
ATOM 604 N N . THR A 1 75 ? 10.354 6.279 -21.274 1.00 92.62 75 THR A N 1
ATOM 605 C CA . THR A 1 75 ? 9.170 5.485 -21.639 1.00 92.62 75 THR A CA 1
ATOM 606 C C . THR A 1 75 ? 8.162 5.437 -20.495 1.00 92.62 75 THR A C 1
ATOM 608 O O . THR A 1 75 ? 6.971 5.635 -20.723 1.00 92.62 75 THR A O 1
ATOM 611 N N . TRP A 1 76 ? 8.623 5.240 -19.257 1.00 89.81 76 TRP A N 1
ATOM 612 C CA . TRP A 1 76 ? 7.774 5.288 -18.068 1.00 89.81 76 TRP A CA 1
ATOM 613 C C . TRP A 1 76 ? 7.104 6.656 -17.902 1.00 89.81 76 TRP A C 1
ATOM 615 O O . TRP A 1 76 ? 5.899 6.734 -17.657 1.00 89.81 76 TRP A O 1
ATOM 625 N N . ALA A 1 77 ? 7.873 7.736 -18.059 1.00 80.06 77 ALA A N 1
ATOM 626 C CA . ALA A 1 77 ? 7.375 9.106 -17.972 1.00 80.06 77 ALA A CA 1
ATOM 627 C C . ALA A 1 77 ? 6.315 9.403 -19.040 1.00 80.06 77 ALA A C 1
ATOM 629 O O . ALA A 1 77 ? 5.321 10.072 -18.762 1.00 80.06 77 ALA A O 1
ATOM 630 N N . ASP A 1 78 ? 6.513 8.896 -20.257 1.00 84.62 78 ASP A N 1
ATOM 631 C CA . ASP A 1 78 ? 5.545 9.034 -21.339 1.00 84.62 78 ASP A CA 1
ATOM 632 C C . ASP A 1 78 ? 4.250 8.265 -21.052 1.00 84.62 78 ASP A C 1
ATOM 634 O O . ASP A 1 78 ? 3.164 8.835 -21.134 1.00 84.62 78 ASP A O 1
ATOM 638 N N . LEU A 1 79 ? 4.365 7.001 -20.636 1.00 85.81 79 LEU A N 1
ATOM 639 C CA . LEU A 1 79 ? 3.225 6.165 -20.262 1.00 85.81 79 LEU A CA 1
ATOM 640 C C . LEU A 1 79 ? 2.438 6.730 -19.075 1.00 85.81 79 LEU A C 1
ATOM 642 O O . LEU A 1 79 ? 1.219 6.619 -19.050 1.00 85.81 79 LEU A O 1
ATOM 646 N N . SER A 1 80 ? 3.108 7.395 -18.132 1.00 78.88 80 SER A N 1
ATOM 647 C CA . SER A 1 80 ? 2.480 8.009 -16.949 1.00 78.88 80 SER A CA 1
ATOM 648 C C . SER A 1 80 ? 1.546 9.182 -17.271 1.00 78.88 80 SER A C 1
ATOM 650 O O . SER A 1 80 ? 0.887 9.694 -16.371 1.00 78.88 80 SER A O 1
ATOM 652 N N . LYS A 1 81 ? 1.463 9.609 -18.538 1.00 76.88 81 LYS A N 1
ATOM 653 C CA . LYS A 1 81 ? 0.445 10.556 -19.019 1.00 76.88 81 LYS A CA 1
ATOM 654 C C . LYS A 1 81 ? -0.905 9.882 -19.301 1.00 76.88 81 LYS A C 1
ATOM 656 O O . LYS A 1 81 ? -1.898 10.583 -19.450 1.00 76.88 81 LYS A O 1
ATOM 661 N N . ASN A 1 82 ? -0.937 8.553 -19.417 1.00 77.62 82 ASN A N 1
ATOM 662 C CA . ASN A 1 82 ? -2.143 7.770 -19.671 1.00 77.62 82 ASN A CA 1
ATOM 663 C C . ASN A 1 82 ? -2.751 7.293 -18.338 1.00 77.62 82 ASN A C 1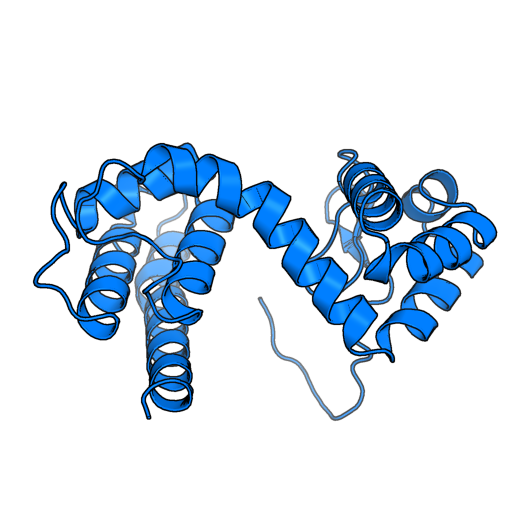
ATOM 665 O O . ASN A 1 82 ? -2.070 6.651 -17.535 1.00 77.62 82 ASN A O 1
ATOM 669 N N . SER A 1 83 ? -4.036 7.586 -18.119 1.00 71.75 83 SER A N 1
ATOM 670 C CA . SER A 1 83 ? -4.781 7.185 -16.919 1.00 71.75 83 SER A CA 1
ATOM 671 C C . SER A 1 83 ? -4.824 5.673 -16.713 1.00 71.75 83 SER A C 1
ATOM 673 O O . SER A 1 83 ? -4.686 5.225 -15.580 1.00 71.75 83 SER A O 1
ATOM 675 N N . ASP A 1 84 ? -4.922 4.880 -17.779 1.00 78.62 84 ASP A N 1
ATOM 676 C CA . ASP A 1 84 ? -4.996 3.418 -17.693 1.00 78.62 84 ASP A CA 1
ATOM 677 C C . ASP A 1 84 ? -3.654 2.823 -17.253 1.00 78.62 84 ASP A C 1
ATOM 679 O O . ASP A 1 84 ? -3.607 1.805 -16.565 1.00 78.62 84 ASP A O 1
ATOM 683 N N . PHE A 1 85 ? -2.536 3.481 -17.585 1.00 83.69 85 PHE A N 1
ATOM 684 C CA . PHE A 1 85 ? -1.227 3.068 -17.079 1.00 83.69 85 PHE A CA 1
ATOM 685 C C . PHE A 1 85 ? -1.100 3.358 -15.582 1.00 83.69 85 PHE A C 1
ATOM 687 O O . PHE A 1 85 ? -0.548 2.545 -14.841 1.00 83.69 85 PHE A O 1
ATOM 694 N N . LEU A 1 86 ? -1.628 4.491 -15.115 1.00 73.38 86 LEU A N 1
ATOM 695 C CA . LEU A 1 86 ? -1.693 4.794 -13.684 1.00 73.38 86 LEU A CA 1
ATOM 696 C C . LEU A 1 86 ? -2.618 3.808 -12.953 1.00 73.38 86 LEU A C 1
ATOM 698 O O . LEU A 1 86 ? -2.241 3.300 -11.897 1.00 73.38 86 LEU A O 1
ATOM 702 N N . GLN A 1 87 ? -3.767 3.472 -13.547 1.00 75.00 87 GLN A N 1
ATOM 703 C CA . GLN A 1 87 ? -4.695 2.474 -13.018 1.00 75.00 87 GLN A CA 1
ATOM 704 C C . GLN A 1 87 ? -4.038 1.096 -12.921 1.00 75.00 87 GLN A C 1
ATOM 706 O O . GLN A 1 87 ? -4.123 0.450 -11.886 1.00 75.00 87 GLN A O 1
ATOM 711 N N . SER A 1 88 ? -3.279 0.678 -13.935 1.00 85.31 88 SER A N 1
ATOM 712 C CA . SER A 1 88 ? -2.584 -0.611 -13.896 1.00 85.31 88 SER A CA 1
ATOM 713 C C . SER A 1 88 ? -1.555 -0.714 -12.760 1.00 85.31 88 SER A C 1
ATOM 715 O O . SER A 1 88 ? -1.358 -1.797 -12.210 1.00 85.31 88 SER A O 1
ATOM 717 N N . GLN A 1 89 ? -0.933 0.404 -12.355 1.00 81.25 89 GLN A N 1
ATOM 718 C CA . GLN A 1 89 ? -0.059 0.439 -11.176 1.00 81.25 89 GLN A CA 1
ATOM 719 C C . GLN A 1 89 ? -0.864 0.253 -9.890 1.00 81.25 89 GLN A C 1
ATOM 721 O O . GLN A 1 89 ? -0.419 -0.484 -9.016 1.00 81.25 89 GLN A O 1
ATOM 726 N N . GLN A 1 90 ? -2.027 0.903 -9.774 1.00 73.12 90 GLN A N 1
ATOM 727 C CA . GLN A 1 90 ? -2.945 0.716 -8.647 1.00 73.12 90 GLN A CA 1
ATOM 728 C C . GLN A 1 90 ? -3.413 -0.738 -8.571 1.00 73.12 90 GLN A C 1
ATOM 730 O O . GLN A 1 90 ? -3.258 -1.366 -7.529 1.00 73.12 90 GLN A O 1
ATOM 735 N N . ASP A 1 91 ? -3.898 -1.301 -9.675 1.00 79.81 91 ASP A N 1
ATOM 736 C CA . ASP A 1 91 ? -4.438 -2.661 -9.700 1.00 79.81 91 ASP A CA 1
ATOM 737 C C . ASP A 1 91 ? -3.368 -3.712 -9.394 1.00 79.81 91 ASP A C 1
ATOM 739 O O . ASP A 1 91 ? -3.613 -4.639 -8.625 1.00 79.81 91 ASP A O 1
ATOM 743 N N . PHE A 1 92 ? -2.153 -3.549 -9.927 1.00 85.00 92 PHE A N 1
ATOM 744 C CA . PHE A 1 92 ? -1.024 -4.415 -9.589 1.00 85.00 92 PHE A CA 1
ATOM 745 C C . PHE A 1 92 ? -0.709 -4.379 -8.095 1.00 85.00 92 PHE A C 1
ATOM 747 O O . PHE A 1 92 ? -0.472 -5.407 -7.462 1.00 85.00 92 PHE A O 1
ATOM 754 N N . ILE A 1 93 ? -0.661 -3.178 -7.533 1.00 74.38 93 ILE A N 1
ATOM 755 C CA . ILE A 1 93 ? -0.306 -2.958 -6.139 1.00 74.38 93 ILE A CA 1
ATOM 756 C C . ILE A 1 93 ? -1.403 -3.489 -5.211 1.00 74.38 93 ILE A C 1
ATOM 758 O O . ILE A 1 93 ? -1.083 -4.111 -4.194 1.00 74.38 93 ILE A O 1
ATOM 762 N N . VAL A 1 94 ? -2.669 -3.336 -5.604 1.00 70.38 94 VAL A N 1
ATOM 763 C CA . VAL A 1 94 ? -3.823 -3.985 -4.982 1.00 70.38 94 VAL A CA 1
ATOM 764 C C . VAL A 1 94 ? -3.670 -5.503 -5.044 1.00 70.38 94 VAL A C 1
ATOM 766 O O . VAL A 1 94 ? -3.595 -6.121 -3.993 1.00 70.38 94 VAL A O 1
ATOM 769 N N . ALA A 1 95 ? -3.489 -6.119 -6.210 1.00 73.19 95 ALA A N 1
ATOM 770 C CA . ALA A 1 95 ? -3.323 -7.574 -6.304 1.00 73.19 95 ALA A CA 1
ATOM 771 C C . ALA A 1 95 ? -2.136 -8.084 -5.457 1.00 73.19 95 ALA A C 1
ATOM 773 O O . ALA A 1 95 ? -2.231 -9.060 -4.715 1.00 73.19 95 ALA A O 1
ATOM 774 N N . LYS A 1 96 ? -0.999 -7.375 -5.487 1.00 72.81 96 LYS A N 1
ATOM 775 C CA . LYS A 1 96 ? 0.222 -7.786 -4.781 1.00 72.81 96 LYS A CA 1
ATOM 776 C C . LYS A 1 96 ? 0.150 -7.612 -3.258 1.00 72.81 96 LYS A C 1
ATOM 778 O O . LYS A 1 96 ? 0.838 -8.337 -2.538 1.00 72.81 96 LYS A O 1
ATOM 783 N N . LYS A 1 97 ? -0.595 -6.627 -2.746 1.00 66.62 97 LYS A N 1
ATOM 784 C CA . LYS A 1 97 ? -0.628 -6.285 -1.306 1.00 66.62 97 LYS A CA 1
ATOM 785 C C . LYS A 1 97 ? -1.964 -6.570 -0.634 1.00 66.62 97 LYS A C 1
ATOM 787 O O . LYS A 1 97 ? -1.974 -6.915 0.545 1.00 66.62 97 LYS A O 1
ATOM 792 N N . LEU A 1 98 ? -3.059 -6.404 -1.362 1.00 70.88 98 LEU A N 1
ATOM 793 C CA . LEU A 1 98 ? -4.418 -6.545 -0.866 1.00 70.88 98 LEU A CA 1
ATOM 794 C C . LEU A 1 98 ? -4.839 -8.013 -0.829 1.00 70.88 98 LEU A C 1
ATOM 796 O O . LEU A 1 98 ? -5.336 -8.428 0.205 1.00 70.88 98 LEU A O 1
ATOM 800 N N . ASP A 1 99 ? -4.573 -8.824 -1.857 1.00 76.44 99 ASP A N 1
ATOM 801 C CA . ASP A 1 99 ? -5.071 -10.214 -1.906 1.00 76.44 99 ASP A CA 1
ATOM 802 C C . ASP A 1 99 ? -4.605 -11.090 -0.726 1.00 76.44 99 ASP A C 1
ATOM 804 O O . ASP A 1 99 ? -5.419 -11.824 -0.154 1.00 76.44 99 ASP A O 1
ATOM 808 N N . PRO A 1 100 ? -3.333 -11.034 -0.276 1.00 80.88 100 PRO A N 1
ATOM 809 C CA . PRO A 1 100 ? -2.923 -11.765 0.920 1.00 80.88 100 PRO A CA 1
ATOM 810 C C . PRO A 1 100 ? -3.567 -11.224 2.201 1.00 80.88 100 PRO A C 1
ATOM 812 O O . PRO A 1 100 ? -3.912 -12.006 3.083 1.00 80.88 100 PRO A O 1
ATOM 815 N N . ALA A 1 101 ? -3.752 -9.904 2.306 1.00 84.75 101 ALA A N 1
ATOM 816 C CA . ALA A 1 101 ? -4.393 -9.283 3.462 1.00 84.75 101 ALA A CA 1
ATOM 817 C C . ALA A 1 101 ? -5.902 -9.591 3.505 1.00 84.75 101 ALA A C 1
ATOM 819 O O . ALA A 1 101 ? -6.420 -9.924 4.563 1.00 84.75 101 ALA A O 1
ATOM 820 N N . LEU A 1 102 ? -6.573 -9.579 2.350 1.00 86.06 102 LEU A N 1
ATOM 821 C CA . LEU A 1 102 ? -7.975 -9.948 2.153 1.00 86.06 102 LEU A CA 1
ATOM 822 C C . LEU A 1 102 ? -8.248 -11.377 2.602 1.00 86.06 102 LEU A C 1
ATOM 824 O O . LEU A 1 102 ? -9.153 -11.600 3.396 1.00 86.06 102 LEU A O 1
ATOM 828 N N . ARG A 1 103 ? -7.428 -12.339 2.159 1.00 88.25 103 ARG A N 1
ATOM 829 C CA . ARG A 1 103 ? -7.553 -13.741 2.593 1.00 88.25 103 ARG A CA 1
ATOM 830 C C . ARG A 1 103 ? -7.414 -13.916 4.100 1.00 88.25 103 ARG A C 1
ATOM 832 O O . ARG A 1 103 ? -7.940 -14.873 4.649 1.00 88.25 103 ARG A O 1
ATOM 839 N N . ARG A 1 104 ? -6.668 -13.031 4.762 1.00 92.12 104 ARG A N 1
ATOM 840 C CA . ARG A 1 104 ? -6.466 -13.097 6.209 1.00 92.12 104 ARG A CA 1
ATOM 841 C C . ARG A 1 104 ? -7.603 -12.478 7.006 1.00 92.12 104 ARG A C 1
ATOM 843 O O . ARG A 1 104 ? -7.630 -12.759 8.187 1.00 92.12 104 ARG A O 1
ATOM 850 N N . ILE A 1 105 ? -8.453 -11.646 6.400 1.00 94.12 105 ILE A N 1
ATOM 851 C CA . ILE A 1 105 ? -9.587 -10.976 7.064 1.00 94.12 105 ILE A CA 1
ATOM 852 C C . ILE A 1 105 ? -10.944 -11.428 6.508 1.00 94.12 105 ILE A C 1
ATOM 854 O O . ILE A 1 105 ? -11.975 -10.850 6.843 1.00 94.12 105 ILE A O 1
ATOM 858 N N . SER A 1 106 ? -10.958 -12.407 5.598 1.00 93.06 106 SER A N 1
ATOM 859 C CA . SER A 1 106 ? -12.175 -12.873 4.923 1.00 93.06 106 SER A CA 1
ATOM 860 C C . SER A 1 106 ? -13.157 -13.572 5.863 1.00 93.06 106 SER A C 1
ATOM 862 O O . SER A 1 106 ? -14.312 -13.780 5.509 1.00 93.06 106 SER A O 1
ATOM 864 N N . ASP A 1 107 ? -12.687 -13.959 7.043 1.00 95.25 107 ASP A N 1
ATOM 865 C CA . ASP A 1 107 ? -13.463 -14.499 8.152 1.00 95.25 107 ASP A CA 1
ATOM 866 C C . ASP A 1 107 ? -14.207 -13.422 8.958 1.00 95.25 107 ASP A C 1
ATOM 868 O O . ASP A 1 107 ? -15.129 -13.758 9.700 1.00 95.25 107 ASP A O 1
ATOM 872 N N . ILE A 1 108 ? -13.883 -12.134 8.780 1.00 96.88 108 ILE A N 1
ATOM 873 C CA . ILE A 1 108 ? -14.652 -11.031 9.364 1.00 96.88 108 ILE A CA 1
ATOM 874 C C . ILE A 1 108 ? -15.972 -10.892 8.597 1.00 96.88 108 ILE A C 1
ATOM 876 O O . ILE A 1 108 ? -16.041 -10.343 7.489 1.00 96.88 108 ILE A O 1
ATOM 880 N N . LYS A 1 109 ? -17.056 -11.377 9.203 1.00 95.75 109 LYS A N 1
ATOM 881 C CA . LYS A 1 109 ? -18.403 -11.301 8.635 1.00 95.75 109 LYS A CA 1
ATOM 882 C C . LYS A 1 109 ? -18.784 -9.841 8.361 1.00 95.75 109 LYS A C 1
ATOM 884 O O . LYS A 1 109 ? -18.462 -8.944 9.131 1.00 95.75 109 LYS A O 1
ATOM 889 N N . GLY A 1 110 ? -19.443 -9.583 7.232 1.00 90.50 110 GLY A N 1
ATOM 890 C CA . GLY A 1 110 ? -19.841 -8.227 6.833 1.00 90.50 110 GLY A CA 1
ATOM 891 C C . GLY A 1 110 ? -18.721 -7.367 6.231 1.00 90.50 110 GLY A C 1
ATOM 892 O O . GLY A 1 110 ? -19.003 -6.259 5.777 1.00 90.50 110 GLY A O 1
ATOM 893 N N . LEU A 1 111 ? -17.479 -7.860 6.148 1.00 93.06 111 LEU A N 1
ATOM 894 C CA . LEU A 1 111 ? -16.337 -7.149 5.556 1.00 93.06 111 LEU A CA 1
ATOM 895 C C . LEU A 1 111 ? -15.963 -7.673 4.157 1.00 93.06 111 LEU A C 1
ATOM 897 O O . LEU A 1 111 ? -14.795 -7.699 3.773 1.00 93.06 111 LEU A O 1
ATOM 901 N N . ASN A 1 112 ? -16.942 -8.088 3.350 1.00 88.25 112 ASN A N 1
ATOM 902 C CA . ASN A 1 112 ? -16.657 -8.342 1.940 1.00 88.25 112 ASN A CA 1
ATOM 903 C C . ASN A 1 112 ? -16.417 -7.001 1.233 1.00 88.25 112 ASN A C 1
ATOM 905 O O . ASN A 1 112 ? -17.358 -6.247 0.983 1.00 88.25 112 ASN A O 1
ATOM 909 N N . LEU A 1 113 ? -15.154 -6.716 0.904 1.00 82.12 113 LEU A N 1
ATOM 910 C CA . LEU A 1 113 ? -14.769 -5.434 0.324 1.00 82.12 113 LEU A CA 1
ATOM 911 C C . LEU A 1 113 ? -15.349 -5.191 -1.076 1.00 82.12 113 LEU A C 1
ATOM 913 O O . LEU A 1 113 ? -15.356 -4.046 -1.513 1.00 82.12 113 LEU A O 1
ATOM 917 N N . GLU A 1 114 ? -15.870 -6.216 -1.760 1.00 76.75 114 GLU A N 1
ATOM 918 C CA . GLU A 1 114 ? -16.643 -6.050 -3.000 1.00 76.75 114 GLU A CA 1
ATOM 919 C C . GLU A 1 114 ? -17.896 -5.204 -2.820 1.00 76.75 114 GLU A C 1
ATOM 921 O O . GLU A 1 114 ? -18.225 -4.415 -3.704 1.00 76.75 114 GLU A O 1
ATOM 926 N N . TYR A 1 115 ? -18.524 -5.305 -1.651 1.00 83.56 115 TYR A N 1
ATOM 927 C CA . TYR A 1 115 ? -19.753 -4.593 -1.305 1.00 83.56 115 TYR A CA 1
ATOM 928 C C . TYR A 1 115 ? -19.511 -3.388 -0.391 1.00 83.56 115 TYR A C 1
ATOM 930 O O . TYR A 1 115 ? -20.459 -2.799 0.120 1.00 83.56 115 TYR A O 1
ATOM 938 N N . ARG A 1 116 ? -18.244 -3.026 -0.166 1.00 85.69 116 ARG A N 1
ATOM 939 C CA . ARG A 1 116 ? -17.838 -1.878 0.650 1.00 85.69 116 ARG A CA 1
ATOM 940 C C . ARG A 1 116 ? -17.262 -0.784 -0.239 1.00 85.69 116 ARG A C 1
ATOM 942 O O . ARG A 1 116 ? -16.798 -1.044 -1.354 1.00 85.69 116 ARG A O 1
ATOM 949 N N . SER A 1 117 ? -17.245 0.443 0.273 1.00 82.06 117 SER A N 1
ATOM 950 C CA . SER A 1 117 ? -16.621 1.572 -0.408 1.00 82.06 117 SER A CA 1
ATOM 951 C C . SER A 1 117 ? -15.175 1.243 -0.807 1.00 82.06 117 SER A C 1
ATOM 953 O O . SER A 1 117 ? -14.426 0.670 -0.003 1.00 82.06 117 SER A O 1
ATOM 955 N N . PRO A 1 118 ? -14.727 1.649 -2.013 1.00 73.69 118 PRO A N 1
ATOM 956 C CA . PRO A 1 118 ? -13.324 1.556 -2.419 1.00 73.69 118 PRO A CA 1
ATOM 957 C C . PRO A 1 118 ? -12.352 2.144 -1.386 1.00 73.69 118 PRO A C 1
ATOM 959 O O . PRO A 1 118 ? -11.232 1.661 -1.246 1.00 73.69 118 PRO A O 1
ATOM 962 N N . VAL A 1 119 ? -12.801 3.110 -0.581 1.00 76.81 119 VAL A N 1
ATOM 963 C CA . VAL A 1 119 ? -11.995 3.713 0.487 1.00 76.81 119 VAL A CA 1
ATOM 964 C C . VAL A 1 119 ? -11.617 2.702 1.577 1.00 76.81 119 VAL A C 1
ATOM 966 O O . VAL A 1 119 ? -10.510 2.764 2.108 1.00 76.81 119 VAL A O 1
ATOM 969 N N . VAL A 1 120 ? -12.472 1.722 1.890 1.00 86.69 120 VAL A N 1
ATOM 970 C CA . VAL A 1 120 ? -12.138 0.663 2.862 1.00 86.69 120 VAL A CA 1
ATOM 971 C C . VAL A 1 120 ? -11.002 -0.219 2.327 1.00 86.69 120 VAL A C 1
ATOM 973 O O . VAL A 1 120 ? -10.098 -0.594 3.080 1.00 86.69 120 VAL A O 1
ATOM 976 N N . ARG A 1 121 ? -10.980 -0.483 1.011 1.00 82.25 121 ARG A N 1
ATOM 977 C CA . ARG A 1 121 ? -9.864 -1.181 0.345 1.00 82.25 121 ARG A CA 1
ATOM 978 C C . ARG A 1 121 ? -8.572 -0.369 0.421 1.00 82.25 121 ARG A C 1
ATOM 980 O O . ARG A 1 121 ? -7.529 -0.931 0.755 1.00 82.25 121 ARG A O 1
ATOM 987 N N . ASP A 1 122 ? -8.638 0.941 0.194 1.00 75.75 122 ASP A N 1
ATOM 988 C CA . ASP A 1 122 ? -7.473 1.831 0.307 1.00 75.75 122 ASP A CA 1
ATOM 989 C C . ASP A 1 122 ? -6.913 1.875 1.738 1.00 75.75 122 ASP A C 1
ATOM 991 O O . ASP A 1 122 ? -5.695 1.904 1.947 1.00 75.75 122 ASP A O 1
ATOM 995 N N . VAL A 1 123 ? -7.784 1.819 2.750 1.00 89.50 123 VAL A N 1
ATOM 996 C CA . VAL A 1 123 ? -7.373 1.736 4.157 1.00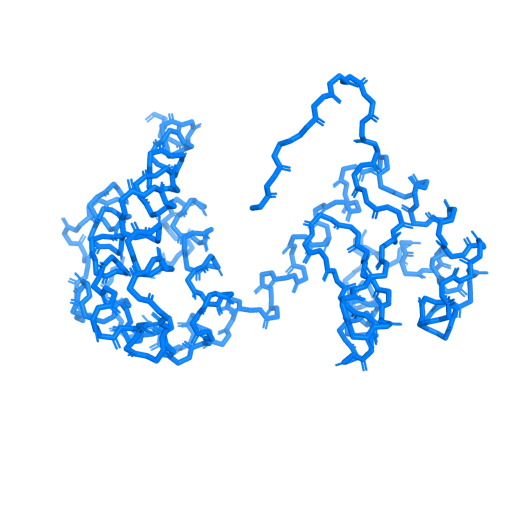 89.50 123 VAL A CA 1
ATOM 997 C C . VAL A 1 123 ? -6.694 0.399 4.462 1.00 89.50 123 VAL A C 1
ATOM 999 O O . VAL A 1 123 ? -5.633 0.396 5.100 1.00 89.50 123 VAL A O 1
ATOM 1002 N N . LEU A 1 124 ? -7.229 -0.729 3.978 1.00 89.25 124 LEU A N 1
ATOM 1003 C CA . LEU A 1 124 ? -6.562 -2.032 4.090 1.00 89.25 124 LEU A CA 1
ATOM 1004 C C . LEU A 1 124 ? -5.189 -2.001 3.412 1.00 89.25 124 LEU A C 1
ATOM 1006 O O . LEU A 1 124 ? -4.200 -2.432 4.005 1.00 89.25 124 LEU A O 1
ATOM 1010 N N . TYR A 1 125 ? -5.100 -1.403 2.225 1.00 82.50 125 TYR A N 1
ATOM 1011 C CA . TYR A 1 125 ? -3.848 -1.238 1.495 1.00 82.50 125 TYR A CA 1
ATOM 1012 C C . TYR A 1 125 ? -2.809 -0.402 2.267 1.00 82.50 125 TYR A C 1
ATOM 1014 O O . TYR A 1 125 ? -1.659 -0.830 2.427 1.00 82.50 125 TYR A O 1
ATOM 1022 N N . SER A 1 126 ? -3.197 0.769 2.792 1.00 82.31 126 SER A N 1
ATOM 1023 C CA . SER A 1 126 ? -2.323 1.611 3.630 1.00 82.31 126 SER A CA 1
ATOM 1024 C C . SER A 1 126 ? -1.821 0.830 4.848 1.00 82.31 126 SER A C 1
ATOM 1026 O O . SER A 1 126 ? -0.642 0.904 5.212 1.00 82.31 126 SER A O 1
ATOM 1028 N N . THR A 1 127 ? -2.697 0.030 5.455 1.00 90.62 127 THR A N 1
ATOM 1029 C CA . THR A 1 127 ? -2.363 -0.793 6.620 1.00 90.62 127 THR A CA 1
ATOM 1030 C C . THR A 1 127 ? -1.387 -1.913 6.254 1.00 90.62 127 THR A C 1
ATOM 1032 O O . THR A 1 127 ? -0.348 -2.041 6.902 1.00 90.62 127 THR A O 1
ATOM 1035 N N . ALA A 1 128 ? -1.643 -2.661 5.178 1.00 87.19 128 ALA A N 1
ATOM 1036 C CA . ALA A 1 128 ? -0.773 -3.736 4.690 1.00 87.19 128 ALA A CA 1
ATOM 1037 C C . ALA A 1 128 ? 0.597 -3.222 4.238 1.00 87.19 128 ALA A C 1
ATOM 1039 O O . ALA A 1 128 ? 1.618 -3.871 4.460 1.00 87.19 128 ALA A O 1
ATOM 1040 N N . THR A 1 129 ? 0.653 -2.019 3.669 1.00 81.06 129 THR A N 1
ATOM 1041 C CA . THR A 1 129 ? 1.918 -1.361 3.317 1.00 81.06 129 THR A CA 1
ATOM 1042 C C . THR A 1 129 ? 2.731 -1.007 4.560 1.00 81.06 129 THR A C 1
ATOM 1044 O O . THR A 1 129 ? 3.951 -1.156 4.568 1.00 81.06 129 THR A O 1
ATOM 1047 N N . GLN A 1 130 ? 2.065 -0.551 5.623 1.00 83.56 130 GLN A N 1
ATOM 1048 C CA . GLN A 1 130 ? 2.726 -0.090 6.839 1.00 83.56 130 GLN A CA 1
ATOM 1049 C C . GLN A 1 130 ? 3.140 -1.228 7.786 1.00 83.56 130 GLN A C 1
ATOM 1051 O O . GLN A 1 130 ? 4.161 -1.099 8.463 1.00 83.56 130 GLN A O 1
ATOM 1056 N N . HIS A 1 131 ? 2.357 -2.308 7.850 1.00 86.25 131 HIS A N 1
ATOM 1057 C CA . HIS A 1 131 ? 2.503 -3.381 8.844 1.00 86.25 131 HIS A CA 1
ATOM 1058 C C . HIS A 1 131 ? 2.747 -4.772 8.231 1.00 86.25 131 HIS A C 1
ATOM 1060 O O . HIS A 1 131 ? 2.917 -5.744 8.966 1.00 86.25 131 HIS A O 1
ATOM 1066 N N . GLY A 1 132 ? 2.771 -4.888 6.900 1.00 85.25 132 GLY A N 1
ATOM 1067 C CA . GLY A 1 132 ? 2.712 -6.175 6.207 1.00 85.25 132 GLY A CA 1
ATOM 1068 C C . GLY A 1 132 ? 1.313 -6.802 6.259 1.00 85.25 132 GLY A C 1
ATOM 1069 O O . GLY A 1 132 ? 0.426 -6.328 6.965 1.00 85.25 132 GLY A O 1
ATOM 1070 N N . GLU A 1 133 ? 1.113 -7.896 5.522 1.00 87.56 133 GLU A N 1
ATOM 1071 C CA . GLU A 1 133 ? -0.177 -8.608 5.445 1.00 87.56 133 GLU A CA 1
ATOM 1072 C C . GLU A 1 133 ? -0.671 -9.124 6.808 1.00 87.56 133 GLU A C 1
ATOM 1074 O O . GLU A 1 133 ? -1.838 -8.951 7.148 1.00 87.56 133 GLU A O 1
ATOM 1079 N N . GLY A 1 134 ? 0.217 -9.715 7.617 1.00 89.62 134 GLY A N 1
ATOM 1080 C CA . GLY A 1 134 ? -0.133 -10.263 8.928 1.00 89.62 134 GLY A CA 1
ATOM 1081 C C . GLY A 1 134 ? -0.423 -9.171 9.954 1.00 89.62 134 GLY A C 1
ATOM 1082 O O . GLY A 1 134 ? -1.368 -9.291 10.726 1.00 89.62 134 GLY A O 1
ATOM 1083 N N . GLY A 1 135 ? 0.341 -8.075 9.924 1.00 92.44 135 GLY A N 1
ATOM 1084 C CA . GLY A 1 135 ? 0.090 -6.928 10.792 1.00 92.44 135 GLY A CA 1
ATOM 1085 C C . GLY A 1 135 ? -1.185 -6.174 10.416 1.00 92.44 135 GLY A C 1
ATOM 1086 O O . GLY A 1 135 ? -1.895 -5.706 11.298 1.00 92.44 135 GLY A O 1
ATOM 1087 N N . ALA A 1 136 ? -1.526 -6.099 9.125 1.00 93.38 136 ALA A N 1
ATOM 1088 C CA . ALA A 1 136 ? -2.815 -5.561 8.702 1.00 93.38 136 ALA A CA 1
ATOM 1089 C C . ALA A 1 136 ? -3.983 -6.428 9.162 1.00 93.38 136 ALA A C 1
ATOM 1091 O O . ALA A 1 136 ? -4.965 -5.886 9.659 1.00 93.38 136 ALA A O 1
ATOM 1092 N N . ALA A 1 137 ? -3.855 -7.753 9.070 1.00 95.00 137 ALA A N 1
ATOM 1093 C CA . ALA A 1 137 ? -4.856 -8.655 9.616 1.00 95.00 137 ALA A CA 1
ATOM 1094 C C . ALA A 1 137 ? -5.025 -8.463 11.134 1.00 95.00 137 ALA A C 1
ATOM 1096 O O . ALA A 1 137 ? -6.154 -8.316 11.587 1.00 95.00 137 ALA A O 1
ATOM 1097 N N . ASP A 1 138 ? -3.938 -8.387 11.913 1.00 96.31 138 ASP A N 1
ATOM 1098 C CA . ASP A 1 138 ? -4.002 -8.134 13.368 1.00 96.31 138 ASP A CA 1
ATOM 1099 C C . ASP A 1 138 ? -4.719 -6.813 13.692 1.00 96.31 138 ASP A C 1
ATOM 1101 O O . ASP A 1 138 ? -5.611 -6.784 14.539 1.00 96.31 138 ASP A O 1
ATOM 1105 N N . VAL A 1 139 ? -4.403 -5.735 12.966 1.00 97.44 139 VAL A N 1
ATOM 1106 C CA . VAL A 1 139 ? -5.098 -4.445 13.104 1.00 97.44 139 VAL A CA 1
ATOM 1107 C C . VAL A 1 139 ? -6.595 -4.590 12.831 1.00 97.44 139 VAL A C 1
ATOM 1109 O O . VAL A 1 139 ? -7.403 -4.098 13.612 1.00 97.44 139 VAL A O 1
ATOM 1112 N N . PHE A 1 140 ? -6.979 -5.246 11.735 1.00 97.19 140 PHE A N 1
ATOM 1113 C CA . PHE A 1 140 ? -8.382 -5.364 11.338 1.00 97.19 140 PHE A CA 1
ATOM 1114 C C . PHE A 1 140 ? -9.191 -6.206 12.330 1.00 97.19 140 PHE A C 1
ATOM 1116 O O . PHE A 1 140 ? -10.260 -5.768 12.747 1.00 97.19 140 PHE A O 1
ATOM 1123 N N . HIS A 1 141 ? -8.662 -7.341 12.792 1.00 97.69 141 HIS A N 1
ATOM 1124 C CA . HIS A 1 141 ? -9.317 -8.145 13.831 1.00 97.69 141 HIS A CA 1
ATOM 1125 C C . HIS A 1 141 ? -9.388 -7.413 15.168 1.00 97.69 141 HIS A C 1
ATOM 1127 O O . HIS A 1 141 ? -10.412 -7.462 15.841 1.00 97.69 141 HIS A O 1
ATOM 1133 N N . SER A 1 142 ? -8.323 -6.705 15.552 1.00 97.94 142 SER A N 1
ATOM 1134 C CA . SER A 1 142 ? -8.319 -5.926 16.794 1.00 97.94 142 SER A CA 1
ATOM 1135 C C . SER A 1 142 ? -9.340 -4.781 16.744 1.00 97.94 142 SER A C 1
ATOM 1137 O O . SER A 1 142 ? -9.973 -4.479 17.751 1.00 97.94 142 SER A O 1
ATOM 1139 N N . ALA A 1 143 ? -9.535 -4.167 15.572 1.00 97.69 143 ALA A N 1
ATOM 1140 C CA . ALA A 1 143 ? -10.462 -3.054 15.378 1.00 97.69 143 ALA A CA 1
ATOM 1141 C C . ALA A 1 143 ? -11.933 -3.485 15.235 1.00 97.69 143 ALA A C 1
ATOM 1143 O O . ALA A 1 143 ? -12.830 -2.782 15.709 1.00 97.69 143 ALA A O 1
ATOM 1144 N N . LEU A 1 144 ? -12.185 -4.594 14.534 1.00 97.75 144 LEU A N 1
ATOM 1145 C CA . LEU A 1 144 ? -13.519 -4.985 14.064 1.00 97.75 144 LEU A CA 1
ATOM 1146 C C . LEU A 1 144 ? -14.037 -6.282 14.703 1.00 97.75 144 LEU A C 1
ATOM 1148 O O . LEU A 1 144 ? -15.227 -6.567 14.612 1.00 97.75 144 LEU A O 1
ATOM 1152 N N . GLY A 1 145 ? -13.178 -7.073 15.347 1.00 96.50 145 GLY A N 1
ATOM 1153 C CA . GLY A 1 145 ? -13.510 -8.440 15.743 1.00 96.50 145 GLY A CA 1
ATOM 1154 C C . GLY A 1 145 ? -13.733 -9.339 14.523 1.00 96.50 145 GLY A C 1
ATOM 1155 O O . GLY A 1 145 ? -13.056 -9.191 13.508 1.00 96.50 145 GLY A O 1
ATOM 1156 N N . PHE A 1 146 ? -14.692 -10.263 14.632 1.00 96.25 146 PHE A N 1
ATOM 1157 C CA . PHE A 1 146 ? -15.064 -11.208 13.566 1.00 96.25 146 PHE A CA 1
ATOM 1158 C C . PHE A 1 146 ? -16.435 -10.908 12.932 1.00 96.25 146 PHE A C 1
ATOM 1160 O O . PHE A 1 146 ? -16.892 -11.665 12.078 1.00 96.25 146 PHE A O 1
ATOM 1167 N N . ASP A 1 147 ? -17.103 -9.818 13.323 1.00 96.69 147 ASP A N 1
ATOM 1168 C CA . ASP A 1 147 ? -18.357 -9.377 12.703 1.00 96.69 147 ASP A CA 1
ATOM 1169 C C . ASP A 1 147 ? -18.414 -7.845 12.621 1.00 96.69 147 ASP A C 1
ATOM 1171 O O . ASP A 1 147 ? -18.430 -7.143 13.630 1.00 96.69 147 ASP A O 1
ATOM 1175 N N . ALA A 1 148 ? -18.444 -7.340 11.392 1.00 96.19 148 ALA A N 1
ATOM 1176 C CA . ALA A 1 148 ? -18.557 -5.935 11.025 1.00 96.19 148 ALA A CA 1
ATOM 1177 C C . ALA A 1 148 ? -19.864 -5.646 10.259 1.00 96.19 148 ALA A C 1
ATOM 1179 O O . ALA A 1 148 ? -19.973 -4.613 9.597 1.00 96.19 148 ALA A O 1
ATOM 1180 N N . SER A 1 149 ? -20.845 -6.558 10.299 1.00 94.62 149 SER A N 1
ATOM 1181 C CA . SER A 1 149 ? -22.095 -6.439 9.529 1.00 94.62 149 SER A CA 1
ATOM 1182 C C . SER A 1 149 ? -22.882 -5.177 9.878 1.00 94.62 149 SER A C 1
ATOM 1184 O O . SER A 1 149 ? -23.403 -4.528 8.978 1.00 94.62 149 SER A O 1
ATOM 1186 N N . ASP A 1 150 ? -22.889 -4.795 11.155 1.00 95.00 150 ASP A N 1
ATOM 1187 C CA . ASP A 1 150 ? -23.625 -3.625 11.650 1.00 95.00 150 ASP A CA 1
ATOM 1188 C C . ASP A 1 150 ? -22.826 -2.316 11.542 1.00 95.00 150 ASP A C 1
ATOM 1190 O O . ASP A 1 150 ? -23.299 -1.256 11.951 1.00 95.00 150 ASP A O 1
ATOM 1194 N N . LEU A 1 151 ? -21.597 -2.369 11.014 1.00 96.62 151 LEU A N 1
ATOM 1195 C CA . LEU A 1 151 ? -20.731 -1.202 10.900 1.00 96.62 151 LEU A CA 1
ATOM 1196 C C . LEU A 1 151 ? -20.883 -0.533 9.535 1.00 96.62 151 LEU A C 1
ATOM 1198 O O . LEU A 1 151 ? -20.802 -1.180 8.482 1.00 96.62 151 LEU A O 1
ATOM 1202 N N . SER A 1 152 ? -21.027 0.791 9.560 1.00 96.38 152 SER A N 1
ATOM 1203 C CA . SER A 1 152 ? -20.891 1.616 8.364 1.00 96.38 152 SER A CA 1
ATOM 1204 C C . SER A 1 152 ? -19.433 1.656 7.890 1.00 96.38 152 SER A C 1
ATOM 1206 O O . SER A 1 152 ? -18.501 1.374 8.647 1.00 96.38 152 SER A O 1
ATOM 1208 N N . ASP A 1 153 ? -19.209 2.048 6.635 1.00 91.62 153 ASP A N 1
ATOM 1209 C CA . ASP A 1 153 ? -17.848 2.224 6.112 1.00 91.62 153 ASP A CA 1
ATOM 1210 C C . ASP A 1 153 ? -17.079 3.315 6.876 1.00 91.62 153 ASP A C 1
ATOM 1212 O O . ASP A 1 153 ? -15.871 3.193 7.079 1.00 91.62 153 ASP A O 1
ATOM 1216 N N . GLU A 1 154 ? -17.777 4.348 7.360 1.00 95.88 154 GLU A N 1
ATOM 1217 C CA . GLU A 1 154 ? -17.202 5.381 8.225 1.00 95.88 154 GLU A CA 1
ATOM 1218 C C . GLU A 1 154 ? -16.756 4.800 9.576 1.00 95.88 154 GLU A C 1
ATOM 1220 O O . GLU A 1 154 ? -15.630 5.057 10.012 1.00 95.88 154 GLU A O 1
ATOM 1225 N N . ASP A 1 155 ? -17.584 3.964 10.211 1.00 98.00 155 ASP A N 1
ATOM 1226 C CA . ASP A 1 155 ? -17.238 3.303 11.476 1.00 98.00 155 ASP A CA 1
ATOM 1227 C C . ASP A 1 155 ? -16.052 2.353 11.314 1.00 98.00 155 ASP A C 1
ATOM 1229 O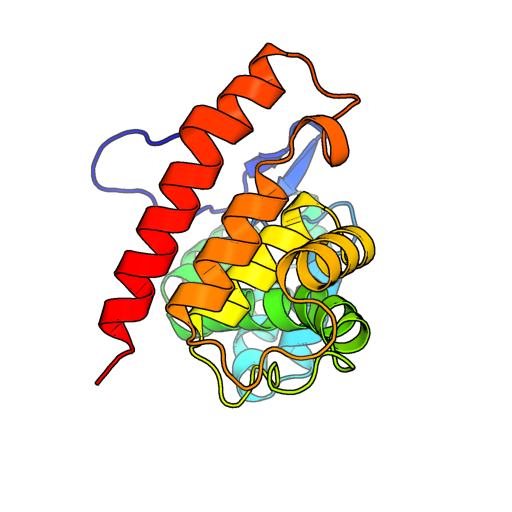 O . ASP A 1 155 ? -15.144 2.347 12.149 1.00 98.00 155 ASP A O 1
ATOM 1233 N N . ILE A 1 156 ? -16.033 1.575 10.227 1.00 97.69 156 ILE A N 1
ATOM 1234 C CA . ILE A 1 156 ? -14.931 0.667 9.893 1.00 97.69 156 ILE A CA 1
ATOM 1235 C C . ILE A 1 156 ? -13.621 1.455 9.780 1.00 97.69 156 ILE A C 1
ATOM 1237 O O . ILE A 1 156 ? -12.639 1.120 10.447 1.00 97.69 156 ILE A O 1
ATOM 1241 N N . ILE A 1 157 ? -13.603 2.529 8.983 1.00 96.00 157 ILE A N 1
ATOM 1242 C CA . ILE A 1 157 ? -12.411 3.365 8.779 1.00 96.00 157 ILE A CA 1
ATOM 1243 C C . ILE A 1 157 ? -11.935 3.970 10.106 1.00 96.00 157 ILE A C 1
ATOM 1245 O O . ILE A 1 157 ? -10.748 3.872 10.435 1.00 96.00 157 ILE A O 1
ATOM 1249 N N . ASN A 1 158 ? -12.849 4.549 10.889 1.00 98.12 158 ASN A N 1
ATOM 1250 C CA . ASN A 1 158 ? -12.518 5.168 12.170 1.00 98.12 158 ASN A CA 1
ATOM 1251 C C . ASN A 1 158 ? -11.932 4.158 13.164 1.00 98.12 158 ASN A C 1
ATOM 1253 O O . ASN A 1 158 ? -10.884 4.425 13.756 1.00 98.12 158 ASN A O 1
ATOM 1257 N N . LYS A 1 159 ? -12.551 2.980 13.303 1.00 98.38 159 LYS A N 1
ATOM 1258 C CA . LYS A 1 159 ? -12.062 1.902 14.177 1.00 98.38 159 LYS A CA 1
ATOM 1259 C C . LYS A 1 159 ? -10.673 1.423 13.766 1.00 98.38 159 LYS A C 1
ATOM 1261 O O . LYS A 1 159 ? -9.801 1.281 14.621 1.00 98.38 159 LYS A O 1
ATOM 1266 N N . ILE A 1 160 ? -10.428 1.238 12.467 1.00 97.88 160 ILE A N 1
ATOM 1267 C CA . ILE A 1 160 ? -9.110 0.827 11.966 1.00 97.88 160 ILE A CA 1
ATOM 1268 C C . ILE A 1 160 ? -8.051 1.887 12.289 1.00 97.88 160 ILE A C 1
ATOM 1270 O O . ILE A 1 160 ? -6.984 1.545 12.796 1.00 97.88 160 ILE A O 1
ATOM 1274 N N . TYR A 1 161 ? -8.304 3.174 12.032 1.00 96.94 161 TYR A N 1
ATOM 1275 C CA . TYR A 1 161 ? -7.325 4.224 12.340 1.00 96.94 161 TYR A CA 1
ATOM 1276 C C . TYR A 1 161 ? -7.108 4.426 13.841 1.00 96.94 161 TYR A C 1
ATOM 1278 O O . TYR A 1 161 ? -5.976 4.703 14.252 1.00 96.94 161 TYR A O 1
ATOM 1286 N N . GLN A 1 162 ? -8.148 4.252 14.659 1.00 97.38 162 GLN A N 1
ATOM 1287 C CA . GLN A 1 162 ? -8.021 4.234 16.113 1.00 97.38 162 GLN A CA 1
ATOM 1288 C C . GLN A 1 162 ? -7.080 3.110 16.560 1.00 97.38 162 GLN A C 1
ATOM 1290 O O . GLN A 1 162 ? -6.131 3.372 17.300 1.00 97.38 162 GLN A O 1
ATOM 1295 N N . GLU A 1 163 ? -7.279 1.892 16.053 1.00 97.38 163 GLU A N 1
ATOM 1296 C CA . GLU A 1 163 ? -6.438 0.744 16.392 1.00 97.38 163 GLU A CA 1
ATOM 1297 C C . GLU A 1 163 ? -5.000 0.931 15.891 1.00 97.38 163 GLU A C 1
ATOM 1299 O O . GLU A 1 163 ? -4.051 0.803 16.662 1.00 97.38 163 GLU A O 1
ATOM 1304 N N . ARG A 1 164 ? -4.802 1.359 14.638 1.00 93.12 164 ARG A N 1
ATOM 1305 C CA . ARG A 1 164 ? -3.464 1.654 14.077 1.00 93.12 164 ARG A CA 1
ATOM 1306 C C . ARG A 1 164 ? -2.697 2.704 14.875 1.00 93.12 164 ARG A C 1
ATOM 1308 O O . ARG A 1 164 ? -1.466 2.676 14.904 1.00 93.12 164 ARG A O 1
ATOM 1315 N N . SER A 1 165 ? -3.411 3.615 15.535 1.00 94.81 165 SER A N 1
ATOM 1316 C CA . SER A 1 165 ? -2.831 4.653 16.390 1.00 94.81 165 SER A CA 1
ATOM 1317 C C . SER A 1 165 ? -2.336 4.130 17.743 1.00 94.81 165 SER A C 1
ATOM 1319 O O . SER A 1 165 ? -1.714 4.886 18.498 1.00 94.81 165 SER A O 1
ATOM 1321 N N . ASN A 1 166 ? -2.520 2.838 18.043 1.00 95.31 166 ASN A N 1
ATOM 1322 C CA . ASN A 1 166 ? -1.894 2.149 19.168 1.00 95.31 166 ASN A CA 1
ATOM 1323 C C . ASN A 1 166 ? -0.392 1.911 18.908 1.00 95.31 166 ASN A C 1
ATOM 1325 O O . ASN A 1 166 ? 0.093 0.791 18.730 1.00 95.31 166 ASN A O 1
ATOM 1329 N N . VAL A 1 167 ? 0.370 3.006 18.872 1.00 92.31 167 VAL A N 1
ATOM 1330 C CA . VAL A 1 167 ? 1.801 3.002 18.540 1.00 92.31 167 VAL A CA 1
ATOM 1331 C C . VAL A 1 167 ? 2.654 2.218 19.537 1.00 92.31 167 VAL A C 1
ATOM 1333 O O . VAL A 1 167 ? 3.684 1.671 19.150 1.00 92.31 167 VAL A O 1
ATOM 1336 N N . GLY A 1 168 ? 2.190 2.066 20.780 1.00 90.50 168 GLY A N 1
ATOM 1337 C CA . GLY A 1 168 ? 2.828 1.199 21.772 1.00 90.50 168 GLY A CA 1
ATOM 1338 C C . GLY A 1 168 ? 2.760 -0.288 21.405 1.00 90.50 168 GLY A C 1
ATOM 1339 O O . GLY A 1 168 ? 3.719 -1.016 21.665 1.00 90.50 168 GLY A O 1
ATOM 1340 N N . LYS A 1 169 ? 1.674 -0.730 20.749 1.00 93.88 169 LYS A N 1
ATOM 1341 C CA . LYS A 1 169 ? 1.526 -2.095 20.216 1.00 93.88 169 LYS A CA 1
ATOM 1342 C C . LYS A 1 169 ? 2.333 -2.264 18.927 1.00 93.88 169 LYS A C 1
ATOM 1344 O O . LYS A 1 169 ? 3.231 -3.101 18.862 1.00 93.88 169 LYS A O 1
ATOM 1349 N N . TYR A 1 170 ? 2.057 -1.440 17.915 1.00 93.00 170 TYR A N 1
ATOM 1350 C CA . TYR A 1 170 ? 2.540 -1.684 16.548 1.00 93.00 170 TYR A CA 1
ATOM 1351 C C . TYR A 1 170 ? 3.919 -1.093 16.226 1.00 93.00 170 TYR A C 1
ATOM 1353 O O . TYR A 1 170 ? 4.566 -1.527 15.275 1.00 93.00 170 TYR A O 1
ATOM 1361 N N . PHE A 1 171 ? 4.393 -0.123 17.011 1.00 92.00 171 PHE A N 1
ATOM 1362 C CA . PHE A 1 171 ? 5.647 0.602 16.773 1.00 92.00 171 PHE A CA 1
ATOM 1363 C C . PHE A 1 171 ? 6.552 0.622 18.009 1.00 92.00 171 PHE A C 1
ATOM 1365 O O . PHE A 1 171 ? 7.374 1.521 18.165 1.00 92.00 171 PHE A O 1
ATOM 1372 N N . ARG A 1 172 ? 6.466 -0.407 18.864 1.00 92.62 172 ARG A N 1
ATOM 1373 C CA . ARG A 1 172 ? 7.235 -0.514 20.120 1.00 92.62 172 ARG A CA 1
ATOM 1374 C C . ARG A 1 172 ? 8.748 -0.321 19.954 1.00 92.62 172 ARG A C 1
ATOM 1376 O O . ARG A 1 172 ? 9.417 0.120 20.879 1.00 92.62 172 ARG A O 1
ATOM 1383 N N . LYS A 1 173 ? 9.291 -0.680 18.785 1.00 92.06 173 LYS A N 1
ATOM 1384 C CA . LYS A 1 173 ? 10.723 -0.560 18.452 1.00 92.06 173 LYS A CA 1
ATOM 1385 C C . LYS A 1 173 ? 11.110 0.804 17.864 1.00 92.06 173 LYS A C 1
ATOM 1387 O O . LYS A 1 173 ? 12.295 1.072 17.698 1.00 92.06 173 LYS A O 1
ATOM 1392 N N . SER A 1 174 ? 10.143 1.640 17.497 1.00 90.88 174 SER A N 1
ATOM 1393 C CA . SER A 1 174 ? 10.389 2.986 16.977 1.00 90.88 174 SER A CA 1
ATOM 1394 C C . SER A 1 174 ? 10.658 3.969 18.115 1.00 90.88 174 SER A C 1
ATOM 1396 O O . SER A 1 174 ? 10.171 3.778 19.229 1.00 90.88 174 SER A O 1
ATOM 1398 N N . SER A 1 175 ? 11.396 5.047 17.833 1.00 94.56 175 SER A N 1
ATOM 1399 C CA . SER A 1 175 ? 11.627 6.115 18.811 1.00 94.56 175 SER A CA 1
ATOM 1400 C C . SER A 1 175 ? 10.317 6.790 19.229 1.00 94.56 175 SER A C 1
ATOM 1402 O O . SER A 1 175 ? 9.342 6.800 18.473 1.00 94.56 175 SER A O 1
ATOM 1404 N N . ILE A 1 176 ? 10.305 7.403 20.415 1.00 93.94 176 ILE A N 1
ATOM 1405 C CA . ILE A 1 176 ? 9.130 8.126 20.918 1.00 93.94 176 ILE A CA 1
ATOM 1406 C C . ILE A 1 176 ? 8.703 9.262 19.980 1.00 93.94 176 ILE A C 1
ATOM 1408 O O . ILE A 1 176 ? 7.516 9.504 19.798 1.00 93.94 176 ILE A O 1
ATOM 1412 N N . GLU A 1 177 ? 9.661 9.913 19.319 1.00 93.25 177 GLU A N 1
ATOM 1413 C CA . GLU A 1 177 ? 9.394 10.958 18.331 1.00 93.25 177 GLU A CA 1
ATOM 1414 C C . GLU A 1 177 ? 8.643 10.405 17.113 1.00 93.25 177 GLU A C 1
ATOM 1416 O O . GLU A 1 177 ? 7.631 10.971 16.698 1.00 93.25 177 GLU A O 1
ATOM 1421 N N . ILE A 1 178 ? 9.079 9.255 16.584 1.00 90.56 178 ILE A N 1
ATOM 1422 C CA . ILE A 1 178 ? 8.386 8.577 15.482 1.00 90.56 178 ILE A CA 1
ATOM 1423 C C . ILE A 1 178 ? 6.986 8.153 15.928 1.00 90.56 178 ILE A C 1
ATOM 1425 O O . ILE A 1 178 ? 6.019 8.400 15.211 1.00 90.56 178 ILE A O 1
ATOM 1429 N N . GLN A 1 179 ? 6.856 7.557 17.115 1.00 91.00 179 GLN A N 1
ATOM 1430 C CA . GLN A 1 179 ? 5.559 7.148 17.657 1.00 91.00 179 GLN A CA 1
ATOM 1431 C C . GLN A 1 179 ? 4.603 8.344 17.806 1.00 91.00 179 GLN A C 1
ATOM 1433 O O . GLN A 1 179 ? 3.453 8.268 17.373 1.00 91.00 179 GLN A O 1
ATOM 1438 N N . ASN A 1 180 ? 5.084 9.472 18.333 1.00 92.12 180 ASN A N 1
ATOM 1439 C CA . ASN A 1 180 ? 4.303 10.701 18.471 1.00 92.12 180 ASN A CA 1
ATOM 1440 C C . ASN A 1 180 ? 3.907 11.284 17.112 1.00 92.12 180 ASN A C 1
ATOM 1442 O O . A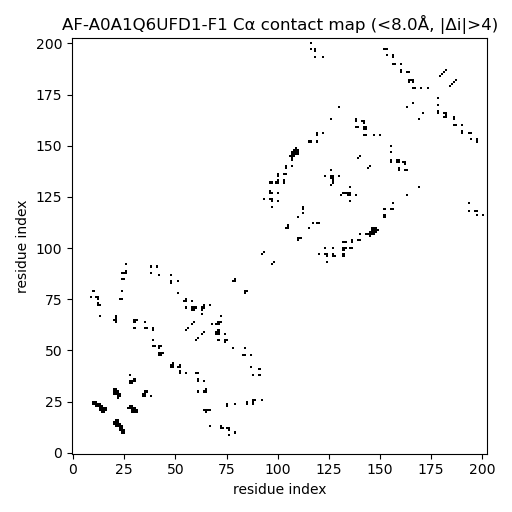SN A 1 180 ? 2.763 11.701 16.941 1.00 92.12 180 ASN A O 1
ATOM 1446 N N . ASN A 1 181 ? 4.807 11.285 16.126 1.00 91.19 181 ASN A N 1
ATOM 1447 C CA . ASN A 1 181 ? 4.479 11.743 14.778 1.00 91.19 181 ASN A CA 1
ATOM 1448 C C . ASN A 1 181 ? 3.394 10.867 14.129 1.00 91.19 181 ASN A C 1
ATOM 1450 O O . ASN A 1 181 ? 2.438 11.386 13.552 1.00 91.19 181 ASN A O 1
ATOM 1454 N N . LEU A 1 182 ? 3.510 9.544 14.260 1.00 89.00 182 LEU A N 1
ATOM 1455 C CA . LEU A 1 182 ? 2.523 8.604 13.734 1.00 89.00 182 LEU A CA 1
ATOM 1456 C C . LEU A 1 182 ? 1.148 8.829 14.371 1.00 89.00 182 LEU A C 1
ATOM 1458 O O . LEU A 1 182 ? 0.169 9.028 13.652 1.00 89.00 182 LEU A O 1
ATOM 1462 N N . LYS A 1 183 ? 1.101 8.862 15.707 1.00 92.94 183 LYS A N 1
ATOM 1463 C CA . LYS A 1 183 ? -0.131 8.993 16.490 1.00 92.94 183 LYS A CA 1
ATOM 1464 C C . LYS A 1 183 ? -0.803 10.357 16.333 1.00 92.94 183 LYS A C 1
ATOM 1466 O O . LYS A 1 183 ? -2.015 10.412 16.176 1.00 92.94 183 LYS A O 1
ATOM 1471 N N . ASN A 1 184 ? -0.036 11.445 16.379 1.00 90.94 184 ASN A N 1
ATOM 1472 C CA . ASN A 1 184 ? -0.598 12.796 16.492 1.00 90.94 184 ASN A CA 1
ATOM 1473 C C . ASN A 1 184 ? -0.712 13.519 15.148 1.00 90.94 184 ASN A C 1
ATOM 1475 O O . ASN A 1 184 ? -1.447 14.495 15.046 1.00 90.94 184 ASN A O 1
ATOM 1479 N N . VAL A 1 185 ? 0.023 13.075 14.123 1.00 88.31 185 VAL A N 1
ATOM 1480 C CA . VAL A 1 185 ? 0.074 13.769 12.829 1.00 88.31 185 VAL A CA 1
ATOM 1481 C C . VAL A 1 185 ? -0.359 12.848 11.703 1.00 88.31 185 VAL A C 1
ATOM 1483 O O . VAL A 1 185 ? -1.303 13.156 10.979 1.00 88.31 185 VAL A O 1
ATOM 1486 N N . ARG A 1 186 ? 0.322 11.715 11.516 1.00 83.00 186 ARG A N 1
ATOM 1487 C CA . ARG A 1 186 ? 0.115 10.896 10.320 1.00 83.00 186 ARG A CA 1
ATOM 1488 C C . ARG A 1 186 ? -1.252 10.220 10.301 1.00 83.00 186 ARG A C 1
ATOM 1490 O O . ARG A 1 186 ? -1.994 10.429 9.347 1.00 83.00 186 ARG A O 1
ATOM 1497 N N . PHE A 1 187 ? -1.582 9.420 11.313 1.00 92.12 187 PHE A N 1
ATOM 1498 C CA . PHE A 1 187 ? -2.829 8.652 11.319 1.00 92.12 187 PHE A CA 1
ATOM 1499 C C . PHE A 1 187 ? -4.088 9.525 11.392 1.00 92.12 187 PHE A C 1
ATOM 1501 O O . PHE A 1 187 ? -5.006 9.245 10.624 1.00 92.12 187 PHE A O 1
ATOM 1508 N N . PRO A 1 188 ? -4.132 10.626 12.170 1.00 90.88 188 PRO A N 1
ATOM 1509 C CA . PRO A 1 188 ? -5.258 11.558 12.115 1.00 90.88 188 PRO A CA 1
ATOM 1510 C C . PRO A 1 188 ? -5.460 12.169 10.721 1.00 90.88 188 PRO A C 1
ATOM 1512 O O . PRO A 1 188 ? -6.582 12.217 10.221 1.00 90.88 188 PRO A O 1
ATOM 1515 N N . ASN A 1 189 ? -4.373 12.573 10.051 1.00 76.06 189 ASN A N 1
ATOM 1516 C CA . ASN A 1 189 ? -4.448 13.139 8.702 1.00 76.06 189 ASN A CA 1
ATOM 1517 C C . ASN A 1 189 ? -4.865 12.107 7.649 1.00 76.06 189 ASN A C 1
ATOM 1519 O O . ASN A 1 189 ? -5.602 12.440 6.722 1.00 76.06 189 ASN A O 1
ATOM 1523 N N . GLU A 1 190 ? -4.377 10.870 7.753 1.00 79.81 190 GLU A N 1
ATOM 1524 C CA . GLU A 1 190 ? -4.798 9.787 6.866 1.00 79.81 190 GLU A CA 1
ATOM 1525 C C . GLU A 1 190 ? -6.282 9.440 7.074 1.00 79.81 190 GLU A C 1
ATOM 1527 O O . GLU A 1 190 ? -7.004 9.340 6.083 1.00 79.81 190 GLU A O 1
ATOM 1532 N N . ASN A 1 191 ? -6.761 9.369 8.324 1.00 91.00 191 ASN A N 1
ATOM 1533 C CA . ASN A 1 191 ? -8.177 9.142 8.627 1.00 91.00 191 ASN A CA 1
ATOM 1534 C C . ASN A 1 191 ? -9.065 10.248 8.038 1.00 91.00 191 ASN A C 1
ATOM 1536 O O . ASN A 1 191 ? -9.989 9.978 7.276 1.00 91.00 191 ASN A O 1
ATOM 1540 N N . ALA A 1 192 ? -8.733 11.517 8.298 1.00 79.62 192 ALA A N 1
ATOM 1541 C CA . ALA A 1 192 ? -9.493 12.652 7.775 1.00 79.62 192 ALA A CA 1
ATOM 1542 C C . ALA A 1 192 ? -9.564 12.656 6.236 1.00 79.62 192 ALA A C 1
ATOM 1544 O O . ALA A 1 192 ? -10.598 12.993 5.656 1.00 79.62 192 ALA A O 1
ATOM 1545 N N . LYS A 1 193 ? -8.481 12.252 5.557 1.00 70.75 193 LYS A N 1
ATOM 1546 C CA . LYS A 1 193 ? -8.462 12.096 4.096 1.00 70.75 193 LYS A CA 1
ATOM 1547 C C . LYS A 1 193 ? -9.342 10.940 3.631 1.00 70.75 193 LYS A C 1
ATOM 1549 O O . LYS A 1 193 ? -10.086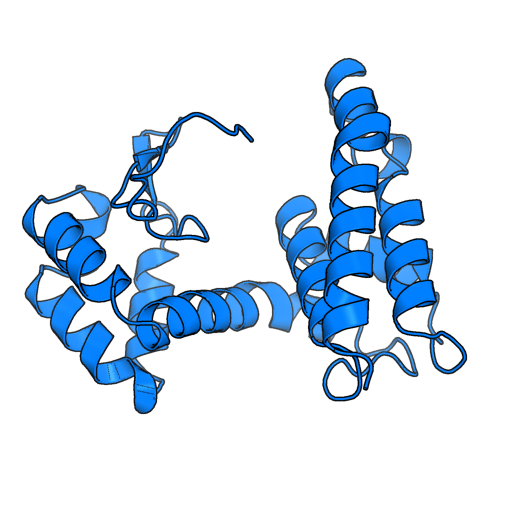 11.131 2.673 1.00 70.75 193 LYS A O 1
ATOM 1554 N N . ALA A 1 194 ? -9.285 9.789 4.300 1.00 75.44 194 ALA A N 1
ATOM 1555 C CA . ALA A 1 194 ? -10.133 8.642 3.993 1.00 75.44 194 ALA A CA 1
ATOM 1556 C C . ALA A 1 194 ? -11.619 8.999 4.147 1.00 75.44 194 ALA A C 1
ATOM 1558 O O . ALA A 1 194 ? -12.387 8.808 3.212 1.00 75.44 194 ALA A O 1
ATOM 1559 N N . LEU A 1 195 ? -12.015 9.636 5.251 1.00 83.38 195 LEU A N 1
ATOM 1560 C CA . LEU A 1 195 ? -13.398 10.081 5.458 1.00 83.38 195 LEU A CA 1
ATOM 1561 C C . LEU A 1 195 ? -13.843 11.132 4.434 1.00 83.38 195 LEU A C 1
ATOM 1563 O O . LEU A 1 195 ? -14.979 11.107 3.966 1.00 83.38 195 LEU A O 1
ATOM 1567 N N . LYS A 1 196 ? -12.951 12.052 4.044 1.00 74.69 196 LYS A N 1
ATOM 1568 C CA . LYS A 1 196 ? -13.249 13.015 2.975 1.00 74.69 196 LYS A CA 1
ATOM 1569 C C . LYS A 1 196 ? -13.485 12.313 1.637 1.00 74.69 196 LYS A C 1
ATOM 1571 O O . LYS A 1 196 ? -14.407 12.692 0.927 1.00 74.69 196 LYS A O 1
ATOM 1576 N N . LEU A 1 197 ? -12.668 11.312 1.308 1.00 62.25 197 LEU A N 1
ATOM 1577 C CA . LEU A 1 197 ? -12.840 10.499 0.104 1.00 62.25 197 LEU A CA 1
ATOM 1578 C C . LEU A 1 197 ? -14.119 9.665 0.169 1.00 62.25 197 LEU A C 1
ATOM 1580 O O . LEU A 1 197 ? -14.823 9.595 -0.830 1.00 62.25 197 LEU A O 1
ATOM 1584 N N . LEU A 1 198 ? -14.458 9.093 1.329 1.00 74.69 198 LEU A N 1
ATOM 1585 C CA . LEU A 1 198 ? -15.667 8.285 1.510 1.00 74.69 198 LEU A CA 1
ATOM 1586 C C . LEU A 1 198 ? -16.919 9.075 1.117 1.00 74.69 198 LEU A C 1
ATOM 1588 O O . LEU A 1 198 ? -17.740 8.573 0.357 1.00 74.69 198 LEU A O 1
ATOM 1592 N N . LYS A 1 199 ? -16.996 10.348 1.521 1.00 74.50 199 LYS A N 1
ATOM 1593 C CA . LYS A 1 199 ? -18.093 11.260 1.155 1.00 74.50 199 LYS A CA 1
ATOM 1594 C C . LYS A 1 199 ? -18.228 11.510 -0.349 1.00 74.50 199 LYS A C 1
ATOM 1596 O O . LYS A 1 199 ? -19.289 11.929 -0.784 1.00 74.50 199 LYS A O 1
ATOM 1601 N N . CYS A 1 200 ? -17.182 11.283 -1.144 1.00 59.28 200 CYS A N 1
ATOM 1602 C CA . CYS A 1 200 ? -17.257 11.379 -2.604 1.00 59.28 200 CYS A CA 1
ATOM 1603 C C . CYS A 1 200 ? -17.845 10.119 -3.262 1.00 59.28 200 CYS A C 1
ATOM 1605 O O . CYS A 1 200 ? -18.188 10.173 -4.438 1.00 59.28 200 CYS A O 1
ATOM 1607 N N . TYR A 1 201 ? -17.937 9.006 -2.526 1.00 54.06 201 TYR A N 1
ATOM 1608 C CA . TYR A 1 201 ? -18.481 7.723 -2.991 1.00 54.06 201 TYR A CA 1
ATOM 1609 C C . TYR A 1 201 ? -19.841 7.378 -2.369 1.00 54.06 201 TYR A C 1
ATOM 1611 O O . TYR A 1 201 ? -20.515 6.468 -2.848 1.00 54.06 201 TYR A O 1
ATOM 1619 N N . SER A 1 202 ? -20.246 8.082 -1.313 1.00 55.00 202 SER A N 1
ATOM 1620 C CA . SER A 1 202 ? -21.602 8.026 -0.769 1.00 55.00 202 SER A CA 1
ATOM 1621 C C . SER A 1 202 ? -22.539 8.837 -1.670 1.00 55.00 202 SER A C 1
ATOM 1623 O O . SER A 1 202 ? -22.453 10.065 -1.684 1.00 55.00 202 SER A O 1
ATOM 1625 N N . TYR 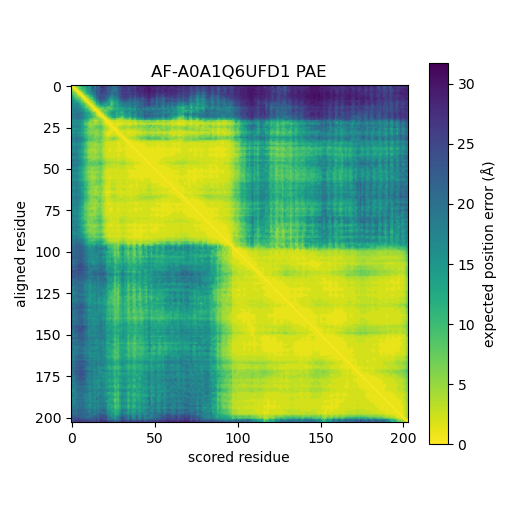A 1 203 ? -23.378 8.147 -2.449 1.00 39.09 203 TYR A N 1
ATOM 1626 C CA . TYR A 1 203 ? -24.494 8.750 -3.189 1.00 39.09 203 TYR A CA 1
ATOM 1627 C C . TYR A 1 203 ? -25.643 9.124 -2.254 1.00 39.09 203 TYR A C 1
ATOM 1629 O O . TYR A 1 203 ? -25.920 8.327 -1.327 1.00 39.09 203 TYR A O 1
#

pLDDT: mean 82.15, std 17.14, range [23.19, 98.38]